Protein AF-A0A959EL96-F1 (afdb_monomer)

Solvent-accessible surface area (backbone atoms only — not comparable to full-atom values): 10413 Å² total; per-residue (Å²): 136,82,86,84,86,88,84,85,80,79,86,78,82,78,78,80,70,70,65,63,60,50,50,52,52,50,50,52,52,53,50,50,51,53,49,48,52,69,75,39,60,84,76,51,81,74,67,84,49,42,66,51,98,84,68,46,84,34,69,36,70,69,58,46,54,50,48,53,56,55,54,55,42,43,54,47,19,30,14,30,36,33,22,26,67,50,70,45,79,39,68,20,66,49,49,93,90,44,61,57,42,81,41,47,57,72,37,71,32,25,69,42,69,38,65,56,59,80,69,72,50,61,74,64,56,34,64,77,68,39,36,40,83,40,82,75,47,77,37,32,41,68,57,20,51,52,52,35,50,53,53,38,72,48,35,41,76,34,74,82,29,63,73,39,97,75,63,40,72,42,35,30,58,39,69,74,89,127

Radius of gyration: 34.54 Å; Cα contacts (8 Å, |Δi|>4): 224; chains: 1; bounding box: 50×116×60 Å

Structure (mmCIF, N/CA/C/O backbone):
data_AF-A0A959EL96-F1
#
_entry.id   AF-A0A959EL96-F1
#
loop_
_atom_site.group_PDB
_atom_site.id
_atom_site.type_symbol
_atom_site.label_atom_id
_atom_site.label_alt_id
_atom_site.label_comp_id
_atom_site.label_asym_id
_atom_site.label_entity_id
_atom_site.label_seq_id
_atom_site.pdbx_PDB_ins_code
_atom_site.Cartn_x
_atom_site.Cartn_y
_atom_site.Cartn_z
_atom_site.occupancy
_atom_site.B_iso_or_equiv
_atom_site.auth_seq_id
_atom_site.auth_comp_id
_atom_site.auth_asym_id
_atom_site.auth_atom_id
_atom_site.pdbx_PDB_model_num
ATOM 1 N N . MET A 1 1 ? -0.218 102.779 16.542 1.00 40.50 1 MET A N 1
ATOM 2 C CA . MET A 1 1 ? -0.980 102.782 17.808 1.00 40.50 1 MET A CA 1
ATOM 3 C C . MET A 1 1 ? -2.111 101.768 17.707 1.00 40.50 1 MET A C 1
ATOM 5 O O . MET A 1 1 ? -2.711 101.663 16.649 1.00 40.50 1 MET A O 1
ATOM 9 N N . THR A 1 2 ? -2.333 101.046 18.811 1.00 42.06 2 THR A N 1
ATOM 10 C CA . THR A 1 2 ? -3.554 100.310 19.207 1.00 42.06 2 THR A CA 1
ATOM 11 C C . THR A 1 2 ? -4.001 99.073 18.406 1.00 42.06 2 THR A C 1
ATOM 13 O O . THR A 1 2 ? -4.683 99.163 17.392 1.00 42.06 2 THR A O 1
ATOM 16 N N . HIS A 1 3 ? -3.692 97.907 18.993 1.00 44.47 3 HIS A N 1
ATOM 17 C CA . HIS A 1 3 ? -4.490 96.664 19.041 1.00 44.47 3 HIS A CA 1
ATOM 18 C C . HIS A 1 3 ? -6.018 96.908 19.109 1.00 44.47 3 HIS A C 1
ATOM 20 O O . HIS A 1 3 ? -6.410 97.926 19.688 1.00 44.47 3 HIS A O 1
ATOM 26 N N . PRO A 1 4 ? -6.898 95.969 18.659 1.00 51.75 4 PRO A N 1
ATOM 27 C CA . PRO A 1 4 ? -7.293 94.870 19.569 1.00 51.75 4 PRO A CA 1
ATOM 28 C C . PRO A 1 4 ? -7.870 93.548 18.984 1.00 51.75 4 PRO A C 1
ATOM 30 O O . PRO A 1 4 ? -8.382 93.500 17.875 1.00 51.75 4 PRO A O 1
ATOM 33 N N . LYS A 1 5 ? -7.891 92.536 19.880 1.00 42.41 5 LYS A N 1
ATOM 34 C CA . LYS A 1 5 ? -8.836 91.392 20.040 1.00 42.41 5 LYS A CA 1
ATOM 35 C C . LYS A 1 5 ? -8.849 90.327 18.922 1.00 42.41 5 LYS A C 1
ATOM 37 O O . LYS A 1 5 ? -9.051 90.628 17.765 1.00 42.41 5 LYS A O 1
ATOM 42 N N . GLY A 1 6 ? -8.671 89.028 19.171 1.00 42.91 6 GLY A N 1
ATOM 43 C CA . GLY A 1 6 ? -9.054 88.217 20.328 1.00 42.91 6 GLY A CA 1
ATOM 44 C C . GLY A 1 6 ? -10.203 87.282 19.925 1.00 42.91 6 GLY A C 1
ATOM 45 O O . GLY A 1 6 ? -11.358 87.673 20.038 1.00 42.91 6 GLY A O 1
ATOM 46 N N . SER A 1 7 ? -9.893 86.058 19.476 1.00 43.28 7 SER A N 1
ATOM 47 C CA . SER A 1 7 ? -10.877 84.981 19.271 1.00 43.28 7 SER A CA 1
ATOM 48 C C . SER A 1 7 ? -10.557 83.816 20.208 1.00 43.28 7 SER A C 1
ATOM 50 O O . SER A 1 7 ? -9.468 83.242 20.162 1.00 43.28 7 SER A O 1
ATOM 52 N N . ARG A 1 8 ? -11.501 83.515 21.105 1.00 45.28 8 ARG A N 1
ATOM 53 C CA . ARG A 1 8 ? -11.458 82.394 22.051 1.00 45.28 8 ARG A CA 1
ATOM 54 C C . ARG A 1 8 ? -11.890 81.123 21.316 1.00 45.28 8 ARG A C 1
ATOM 56 O O . ARG A 1 8 ? -12.999 81.084 20.792 1.00 45.28 8 ARG A O 1
ATOM 63 N N . LYS A 1 9 ? -11.069 80.069 21.323 1.00 48.12 9 LYS A N 1
ATOM 64 C CA . LYS A 1 9 ? -11.543 78.708 21.019 1.00 48.12 9 LYS A CA 1
ATOM 65 C C . LYS A 1 9 ? -12.188 78.112 22.275 1.00 48.12 9 LYS A C 1
ATOM 67 O O . LYS A 1 9 ? -11.619 78.208 23.360 1.00 48.12 9 LYS A O 1
ATOM 72 N N . ALA A 1 10 ? -13.379 77.537 22.118 1.00 53.47 10 ALA A N 1
ATOM 73 C CA . ALA A 1 10 ? -14.088 76.791 23.157 1.00 53.47 10 ALA A CA 1
ATOM 74 C C . ALA A 1 10 ? -13.315 75.514 23.557 1.00 53.47 10 ALA A C 1
ATOM 76 O O . ALA A 1 10 ? -12.633 74.939 22.702 1.00 53.47 10 ALA A O 1
ATOM 77 N N . PRO A 1 11 ? -13.413 75.039 24.812 1.00 47.66 11 PRO A N 1
ATOM 78 C CA . PRO A 1 11 ? -12.835 73.760 25.195 1.00 47.66 11 PRO A CA 1
ATOM 79 C C . PRO A 1 11 ? -13.676 72.618 24.612 1.00 47.66 11 PRO A C 1
ATOM 81 O O . PRO A 1 11 ? -14.878 72.516 24.849 1.00 47.66 11 PRO A O 1
ATOM 84 N N . MET A 1 12 ? -13.023 71.759 23.836 1.00 43.50 12 MET A N 1
ATOM 85 C CA . MET A 1 12 ? -13.577 70.493 23.369 1.00 43.50 12 MET A CA 1
ATOM 86 C C . MET A 1 12 ? -13.642 69.543 24.571 1.00 43.50 12 MET A C 1
ATOM 88 O O . MET A 1 12 ? -12.626 69.316 25.228 1.00 43.50 12 MET A O 1
ATOM 92 N N . ALA A 1 13 ? -14.832 69.032 24.890 1.00 55.31 13 ALA A N 1
ATOM 93 C CA . ALA A 1 13 ? -15.017 68.043 25.946 1.00 55.31 13 ALA A CA 1
ATOM 94 C C . ALA A 1 13 ? -14.168 66.795 25.650 1.00 55.31 13 ALA A C 1
ATOM 96 O O . ALA A 1 13 ? -14.221 66.240 24.551 1.00 55.31 13 ALA A O 1
ATOM 97 N N . SER A 1 14 ? -13.364 66.369 26.622 1.00 53.75 14 SER A N 1
ATOM 98 C CA . SER A 1 14 ? -12.589 65.134 26.549 1.00 53.75 14 SER A CA 1
ATOM 99 C C . SER A 1 14 ? -13.522 63.913 26.589 1.00 53.75 14 SER A C 1
ATOM 101 O O . SER A 1 14 ? -14.473 63.898 27.376 1.00 53.75 14 SER A O 1
ATOM 103 N N . PRO A 1 15 ? -13.282 62.872 25.768 1.00 55.59 15 PRO A N 1
ATOM 104 C CA . PRO A 1 15 ? -14.080 61.655 25.824 1.00 55.59 15 PRO A CA 1
ATOM 105 C C . PRO A 1 15 ? -13.834 60.915 27.152 1.00 55.59 15 PRO A C 1
ATOM 107 O O . PRO A 1 15 ? -12.704 60.914 27.654 1.00 55.59 15 PRO A O 1
ATOM 110 N N . PRO A 1 16 ? -14.864 60.275 27.738 1.00 50.88 16 PRO A N 1
ATOM 111 C CA . PRO A 1 16 ? -14.722 59.542 28.991 1.00 50.88 16 PRO A CA 1
ATOM 112 C C . PRO A 1 16 ? -13.723 58.383 28.838 1.00 50.88 16 PRO A C 1
ATOM 114 O O . PRO A 1 16 ? -13.726 57.650 27.850 1.00 50.88 16 PRO A O 1
ATOM 117 N N . GLY A 1 17 ? -12.832 58.249 29.825 1.00 55.31 17 GLY A N 1
ATOM 118 C CA . GLY A 1 17 ? -11.665 57.367 29.796 1.00 55.31 17 GLY A CA 1
ATOM 119 C C . GLY A 1 17 ? -11.989 55.897 29.501 1.00 55.31 17 GLY A C 1
ATOM 120 O O . GLY A 1 17 ? -12.689 55.225 30.258 1.00 55.31 17 GLY A O 1
ATOM 121 N N . GLY A 1 18 ? -11.386 55.376 28.429 1.00 55.78 18 GLY A N 1
ATOM 122 C CA . GLY A 1 18 ? -11.649 54.056 27.844 1.00 55.78 18 GLY A CA 1
ATOM 123 C C . GLY A 1 18 ? -11.311 52.826 28.694 1.00 55.78 18 GLY A C 1
ATOM 124 O O . GLY A 1 18 ? -11.521 51.715 28.229 1.00 55.78 18 GLY A O 1
ATOM 125 N N . LYS A 1 19 ? -10.824 52.974 29.933 1.00 58.28 19 LYS A N 1
ATOM 126 C CA . LYS A 1 19 ? -10.544 51.819 30.806 1.00 58.28 19 LYS A CA 1
ATOM 127 C C . LYS A 1 19 ? -11.824 51.260 31.437 1.00 58.28 19 LYS A C 1
ATOM 129 O O . LYS A 1 19 ? -12.008 50.051 31.438 1.00 58.28 19 LYS A O 1
ATOM 134 N N . SER A 1 20 ? -12.741 52.120 31.892 1.00 58.69 20 SER A N 1
ATOM 135 C CA . SER A 1 20 ? -13.977 51.693 32.577 1.00 58.69 20 SER A CA 1
ATOM 136 C C . SER A 1 20 ? -14.972 51.000 31.633 1.00 58.69 20 SER A C 1
ATOM 138 O O . SER A 1 20 ? -15.567 49.981 31.974 1.00 58.69 20 SER A O 1
ATOM 140 N N . PHE A 1 21 ? -15.079 51.493 30.395 1.00 61.00 21 PHE A N 1
ATOM 141 C CA . PHE A 1 21 ? -15.931 50.894 29.365 1.00 61.00 21 PHE A CA 1
ATOM 142 C C . PHE A 1 21 ? -15.418 49.518 28.911 1.00 61.00 21 PHE A C 1
ATOM 144 O O . PHE A 1 21 ? -16.206 48.595 28.717 1.00 61.00 21 PHE A O 1
ATOM 151 N N . LEU A 1 22 ? -14.093 49.349 28.824 1.00 65.25 22 LEU A N 1
ATOM 152 C CA . LEU A 1 22 ? -13.478 48.063 28.497 1.00 65.25 22 LEU A CA 1
ATOM 153 C C . LEU A 1 22 ? -13.736 47.019 29.595 1.00 65.25 22 LEU A C 1
ATOM 155 O O . LEU A 1 22 ? -14.081 45.883 29.282 1.00 65.25 22 LEU A O 1
ATOM 159 N N . PHE A 1 23 ? -13.634 47.406 30.874 1.00 69.38 23 PHE A N 1
ATOM 160 C CA . PHE A 1 23 ? -13.965 46.522 31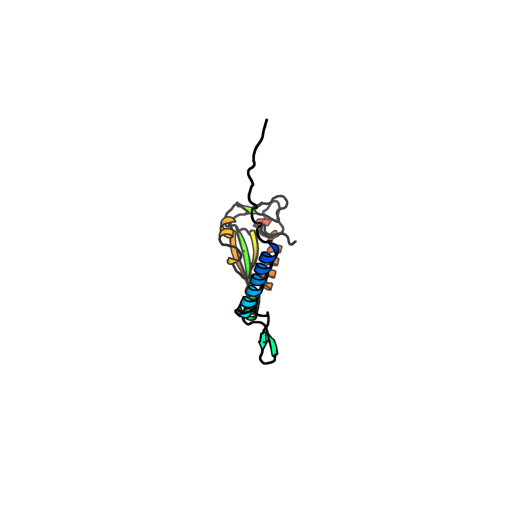.998 1.00 69.38 23 PHE A CA 1
ATOM 161 C C . PHE A 1 23 ? -15.437 46.096 31.984 1.00 69.38 23 PHE A C 1
ATOM 163 O O . PHE A 1 23 ? -15.725 44.922 32.196 1.00 69.38 23 PHE A O 1
ATOM 170 N N . PHE A 1 24 ? -16.362 47.005 31.667 1.00 72.19 24 PHE A N 1
ATOM 171 C CA . PHE A 1 24 ? -17.784 46.671 31.540 1.00 72.19 24 PHE A CA 1
ATOM 172 C C . PHE A 1 24 ? -18.066 45.683 30.400 1.00 72.19 24 PHE A C 1
ATOM 174 O O . PHE A 1 24 ? -18.825 44.735 30.592 1.00 72.19 24 PHE A O 1
ATOM 181 N N . ILE A 1 25 ? -17.425 45.853 29.239 1.00 77.50 25 ILE A N 1
ATOM 182 C CA . ILE A 1 25 ? -17.545 44.906 28.119 1.00 77.50 25 ILE A CA 1
ATOM 183 C C . ILE A 1 25 ? -16.974 43.536 28.498 1.00 77.50 25 ILE A C 1
ATOM 185 O O . ILE A 1 25 ? -17.588 42.515 28.194 1.00 77.50 25 ILE A O 1
ATOM 189 N N . ILE A 1 26 ? -15.836 43.498 29.197 1.00 75.19 26 ILE A N 1
ATOM 190 C CA . ILE A 1 26 ? -15.229 42.245 29.664 1.00 75.19 26 ILE A CA 1
ATOM 191 C C . ILE A 1 26 ? -16.154 41.533 30.661 1.00 75.19 26 ILE A C 1
ATOM 193 O O . ILE A 1 26 ? -16.371 40.331 30.530 1.00 75.19 26 ILE A O 1
ATOM 197 N N . ILE A 1 27 ? -16.756 42.257 31.609 1.00 77.44 27 ILE A N 1
ATOM 198 C CA . ILE A 1 27 ? -17.702 41.680 32.578 1.00 77.44 27 ILE A CA 1
ATOM 199 C C . ILE A 1 27 ? -18.955 41.142 31.874 1.00 77.44 27 ILE A C 1
ATOM 201 O O . ILE A 1 27 ? -19.394 40.039 32.189 1.00 77.44 27 ILE A O 1
ATOM 205 N N . LEU A 1 28 ? -19.506 41.866 30.895 1.00 77.44 28 LEU A N 1
ATOM 206 C CA . LEU A 1 28 ? -20.658 41.399 30.115 1.00 77.44 28 LEU A CA 1
ATOM 207 C C . LEU A 1 28 ? -20.325 40.172 29.257 1.00 77.44 28 LEU A C 1
ATOM 209 O O . LEU A 1 28 ? -21.142 39.260 29.164 1.00 77.44 28 LEU A O 1
ATOM 213 N N . ALA A 1 29 ? -19.127 40.109 28.673 1.00 71.88 29 ALA A N 1
ATOM 214 C CA . ALA A 1 29 ? -18.677 38.949 27.910 1.00 71.88 29 ALA A CA 1
ATOM 215 C C . ALA A 1 29 ? -18.486 37.713 28.806 1.00 71.88 29 ALA A C 1
ATOM 217 O O . ALA A 1 29 ? -18.940 36.626 28.455 1.00 71.88 29 ALA A O 1
ATOM 218 N N . ILE A 1 30 ? -17.875 37.879 29.985 1.00 72.75 30 ILE A N 1
ATOM 219 C CA . ILE A 1 30 ? -17.689 36.794 30.962 1.00 72.75 30 ILE A CA 1
ATOM 220 C C . ILE A 1 30 ? -19.041 36.336 31.525 1.00 72.75 30 ILE A C 1
ATOM 222 O O . ILE A 1 30 ? -19.301 35.137 31.603 1.00 72.75 30 ILE A O 1
ATOM 226 N N . GLY A 1 31 ? -19.925 37.277 31.869 1.00 77.81 31 GLY A N 1
ATOM 227 C CA . GLY A 1 31 ? -21.274 36.982 32.350 1.00 77.81 31 GLY A CA 1
ATOM 228 C C . GLY A 1 31 ? -22.125 36.271 31.297 1.00 77.81 31 GLY A C 1
ATOM 229 O O . GLY A 1 31 ? -22.764 35.270 31.605 1.00 77.81 31 GLY A O 1
ATOM 230 N N . GLY A 1 32 ? -22.078 36.721 30.041 1.00 76.06 32 GLY A N 1
ATOM 231 C CA . GLY A 1 32 ? -22.763 36.070 28.922 1.00 76.06 32 GLY A CA 1
ATOM 232 C C . GLY A 1 32 ? -22.257 34.648 28.664 1.00 76.06 32 GLY A C 1
ATOM 233 O O . GLY A 1 32 ? -23.062 33.745 28.447 1.00 76.06 32 GLY A O 1
ATOM 234 N N . LEU A 1 33 ? -20.942 34.424 28.763 1.00 71.62 33 LEU A N 1
ATOM 235 C CA . LEU A 1 33 ? -20.342 33.093 28.650 1.00 71.62 33 LEU A CA 1
ATOM 236 C C . LEU A 1 33 ? -20.798 32.169 29.792 1.00 71.62 33 LEU A C 1
ATOM 238 O O . LEU A 1 33 ? -21.178 31.027 29.548 1.00 71.62 33 LEU A O 1
ATOM 242 N N . ALA A 1 34 ? -20.814 32.670 31.031 1.00 74.56 34 ALA A N 1
ATOM 243 C CA . ALA A 1 34 ? -21.261 31.910 32.197 1.00 74.56 34 ALA A CA 1
ATOM 244 C C . ALA A 1 34 ? -22.752 31.541 32.112 1.00 74.56 34 ALA A C 1
ATOM 246 O O . ALA A 1 34 ? -23.121 30.404 32.399 1.00 74.56 34 ALA A O 1
ATOM 247 N N . VAL A 1 35 ? -23.598 32.473 31.659 1.00 77.00 35 VAL A N 1
ATOM 248 C CA . VAL A 1 35 ? -25.032 32.235 31.430 1.00 77.00 35 VAL A CA 1
ATOM 249 C C . VAL A 1 35 ? -25.250 31.220 30.307 1.00 77.00 35 VAL A C 1
ATOM 251 O O . VAL A 1 35 ? -26.083 30.334 30.457 1.00 77.00 35 VAL A O 1
ATOM 254 N N . ALA A 1 36 ? -24.482 31.282 29.216 1.00 71.00 36 ALA A N 1
ATOM 255 C CA . ALA A 1 36 ? -24.574 30.301 28.136 1.00 71.00 36 ALA A CA 1
ATOM 256 C C . ALA A 1 36 ? -24.190 28.882 28.598 1.00 71.00 36 ALA A C 1
ATOM 258 O O . ALA A 1 36 ? -24.868 27.925 28.239 1.00 71.00 36 ALA A O 1
ATOM 259 N N . VAL A 1 37 ? -23.160 28.737 29.439 1.00 70.25 37 VAL A N 1
ATOM 260 C CA . VAL A 1 37 ? -22.784 27.438 30.033 1.00 70.25 37 VAL A CA 1
ATOM 261 C C . VAL A 1 37 ? -23.878 26.904 30.965 1.00 70.25 37 VAL A C 1
ATOM 263 O O . VAL A 1 37 ? -24.133 25.703 30.980 1.00 70.25 37 VAL A O 1
ATOM 266 N N . TRP A 1 38 ? -24.554 27.781 31.713 1.00 74.31 38 TRP A N 1
ATOM 267 C CA . TRP A 1 38 ? -25.646 27.401 32.617 1.00 74.31 38 TRP A CA 1
ATOM 268 C C . TRP A 1 38 ? -26.944 27.034 31.885 1.00 74.31 38 TRP A C 1
ATOM 270 O O . TRP A 1 38 ? -27.625 26.090 32.275 1.00 74.31 38 TRP A O 1
ATOM 280 N N . LEU A 1 39 ? -27.295 27.779 30.832 1.00 76.00 39 LEU A N 1
ATOM 281 C CA . LEU A 1 39 ? -28.519 27.564 30.054 1.00 76.00 39 LEU A CA 1
ATOM 282 C C . LEU A 1 39 ? -28.394 26.414 29.049 1.00 76.00 39 LEU A C 1
ATOM 284 O O . LEU A 1 39 ? -29.407 25.821 28.688 1.00 76.00 39 LEU A O 1
ATOM 288 N N . PHE A 1 40 ? -27.176 26.089 28.607 1.00 67.31 40 PHE A N 1
ATOM 289 C CA . PHE A 1 40 ? -26.922 25.061 27.596 1.00 67.31 40 PHE A CA 1
ATOM 290 C C . PHE A 1 40 ? -25.887 24.030 28.078 1.00 67.31 40 PHE A C 1
ATOM 292 O O . PHE A 1 40 ? -24.794 23.937 27.509 1.00 67.31 40 PHE A O 1
ATOM 299 N N . PRO A 1 41 ? -26.210 23.214 29.101 1.00 57.62 41 PRO A N 1
ATOM 300 C CA . PRO A 1 41 ? -25.306 22.177 29.603 1.00 57.62 41 PRO A CA 1
ATOM 301 C C . PRO A 1 41 ? -24.975 21.102 28.550 1.00 57.62 41 PRO A C 1
ATOM 303 O O . PRO A 1 41 ? -23.923 20.474 28.641 1.00 57.62 41 PRO A O 1
ATOM 306 N N . GLU A 1 42 ? -25.802 20.936 27.508 1.00 58.31 42 GLU A N 1
ATOM 307 C CA . GLU A 1 42 ? -25.532 20.056 26.353 1.00 58.31 42 GLU A CA 1
ATOM 308 C C . GLU A 1 42 ? -24.280 20.444 25.544 1.00 58.31 42 GLU A C 1
ATOM 310 O O . GLU A 1 42 ? -23.745 19.610 24.820 1.00 58.31 42 GLU A O 1
ATOM 315 N N . ASN A 1 43 ? -23.774 21.678 25.678 1.00 59.69 43 ASN A N 1
ATOM 316 C CA . ASN A 1 43 ? -22.514 22.098 25.049 1.00 59.69 43 ASN A CA 1
ATOM 317 C C . ASN A 1 43 ? -21.267 21.701 25.856 1.00 59.69 43 ASN A C 1
ATOM 319 O O . ASN A 1 43 ? -20.143 21.998 25.440 1.00 59.69 43 ASN A O 1
ATOM 323 N N . THR A 1 44 ? -21.433 21.041 27.006 1.00 59.31 44 THR A N 1
ATOM 324 C CA . THR A 1 44 ? -20.300 20.449 27.717 1.00 59.31 44 THR A CA 1
ATOM 325 C C . THR A 1 44 ? -19.931 19.116 27.059 1.00 59.31 44 THR A C 1
ATOM 327 O O . THR A 1 44 ? -20.806 18.282 26.825 1.00 59.31 44 THR A O 1
ATOM 330 N N . PRO A 1 45 ? -18.651 18.885 26.712 1.00 67.75 45 PRO A N 1
ATOM 331 C CA . PRO A 1 45 ? -18.225 17.591 26.204 1.00 67.75 45 PRO A CA 1
ATOM 332 C C . PRO A 1 45 ? -18.585 16.511 27.221 1.00 67.75 45 PRO A C 1
ATOM 334 O O . PRO A 1 45 ? -18.163 16.589 28.377 1.00 67.75 45 PRO A O 1
ATOM 337 N N . ASN A 1 46 ? -19.347 15.504 26.792 1.00 70.50 46 ASN A N 1
ATOM 338 C CA . ASN A 1 46 ? -19.631 14.353 27.638 1.00 70.50 46 ASN A CA 1
ATOM 339 C C . ASN A 1 46 ? -18.312 13.764 28.169 1.00 70.50 46 ASN A C 1
ATOM 341 O O . ASN A 1 46 ? -17.333 13.672 27.414 1.00 70.50 46 ASN A O 1
ATOM 345 N N . PRO A 1 47 ? -18.266 13.335 29.442 1.00 81.62 47 PRO A N 1
ATOM 346 C CA . PRO A 1 47 ? -17.102 12.640 29.963 1.00 81.62 47 PRO A CA 1
ATOM 347 C C . PRO A 1 47 ? -16.815 11.384 29.120 1.00 81.62 47 PRO A C 1
ATOM 349 O O . PRO A 1 47 ? -17.740 10.780 28.560 1.00 81.62 47 PRO A O 1
ATOM 352 N N . PRO A 1 48 ? -15.541 10.953 29.028 1.00 82.00 48 PRO A N 1
ATOM 353 C CA . PRO A 1 48 ? -15.144 9.827 28.179 1.00 82.00 48 PRO A CA 1
ATOM 354 C C . PRO A 1 48 ? -15.689 8.469 28.661 1.00 82.00 48 PRO A C 1
ATOM 356 O O . PRO A 1 48 ? -15.513 7.461 27.974 1.00 82.00 48 PRO A O 1
ATOM 359 N N . PHE A 1 49 ? -16.342 8.445 29.823 1.00 89.81 49 PHE A N 1
ATOM 360 C CA . PHE A 1 49 ? -16.950 7.286 30.460 1.00 89.81 49 PHE A CA 1
ATOM 361 C C . PHE A 1 49 ? -18.307 7.662 31.075 1.00 89.81 49 PHE A C 1
ATOM 363 O O . PHE A 1 49 ? -18.584 8.830 31.347 1.00 89.81 49 PHE A O 1
ATOM 370 N N . ARG A 1 50 ? -19.137 6.648 31.310 1.00 89.69 50 ARG A N 1
ATOM 371 C CA . ARG A 1 50 ? -20.395 6.693 32.069 1.00 89.69 50 ARG A CA 1
ATOM 372 C C . ARG A 1 50 ? -20.307 5.710 33.232 1.00 89.69 50 ARG A C 1
ATOM 374 O O . ARG A 1 50 ? -19.461 4.830 33.190 1.00 89.69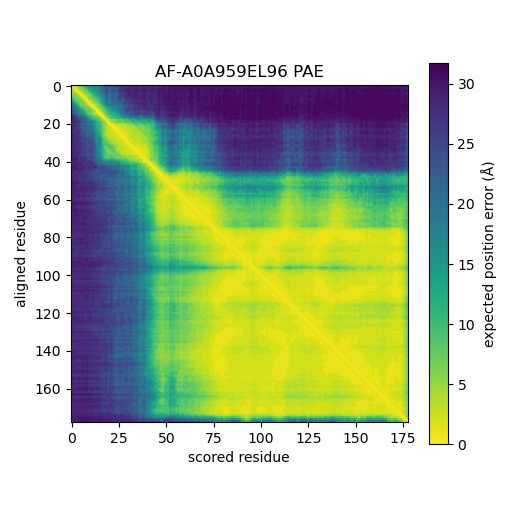 50 ARG A O 1
ATOM 381 N N . TYR A 1 51 ? -21.163 5.824 34.234 1.00 91.06 51 TYR A N 1
ATOM 382 C CA . TYR A 1 51 ? -21.287 4.787 35.261 1.00 91.06 51 TYR A CA 1
ATOM 383 C C . TYR A 1 51 ? -22.481 3.886 34.936 1.00 91.06 51 TYR A C 1
ATOM 385 O O . TYR A 1 51 ? -23.483 4.378 34.414 1.00 91.06 51 TYR A O 1
ATOM 393 N N . ASP A 1 52 ? -22.358 2.584 35.176 1.00 91.44 52 ASP A N 1
ATOM 394 C CA . ASP A 1 52 ? -23.489 1.650 35.123 1.00 91.44 52 ASP A CA 1
ATOM 395 C C . ASP A 1 52 ? -24.281 1.629 36.444 1.00 91.44 52 ASP A C 1
ATOM 397 O O . ASP A 1 52 ? -23.952 2.343 37.396 1.00 91.44 52 ASP A O 1
ATOM 401 N N . ASP A 1 53 ? -25.328 0.803 36.508 1.00 92.12 53 ASP A N 1
ATOM 402 C CA . ASP A 1 53 ? -26.196 0.670 37.688 1.00 92.12 53 ASP A CA 1
ATOM 403 C C . ASP A 1 53 ? -25.444 0.160 38.936 1.00 92.12 53 ASP A C 1
ATOM 405 O O . ASP A 1 53 ? -25.903 0.352 40.061 1.00 92.12 53 ASP A O 1
ATOM 409 N N . ALA A 1 54 ? -24.271 -0.462 38.756 1.00 93.75 54 ALA A N 1
ATOM 410 C CA . ALA A 1 54 ? -23.386 -0.910 39.831 1.00 93.75 54 ALA A CA 1
ATOM 411 C C . ALA A 1 54 ? -22.333 0.149 40.220 1.00 93.75 54 ALA A C 1
ATOM 413 O O . ALA A 1 54 ? -21.450 -0.122 41.040 1.00 93.75 54 ALA A O 1
ATOM 414 N N . GLY A 1 55 ? -22.401 1.349 39.632 1.00 92.06 55 GLY A N 1
ATOM 415 C CA . GLY A 1 55 ? -21.451 2.433 39.859 1.00 92.06 55 GLY A CA 1
ATOM 416 C C . GLY A 1 55 ? -20.070 2.181 39.250 1.00 92.06 55 GLY A C 1
ATOM 417 O O . GLY A 1 55 ? -19.112 2.845 39.645 1.00 92.06 55 GLY A O 1
ATOM 418 N N . GLN A 1 56 ? -19.933 1.237 38.311 1.00 93.69 56 GLN A N 1
ATOM 419 C CA . GLN A 1 56 ? -18.664 0.959 37.638 1.00 93.69 56 GLN A CA 1
ATOM 420 C C . GLN A 1 56 ? -18.498 1.840 36.396 1.00 93.69 56 GLN A C 1
ATOM 422 O O . GLN A 1 56 ? -19.464 2.060 35.660 1.00 93.69 56 GLN A O 1
ATOM 427 N N . PRO A 1 57 ? -17.286 2.358 36.130 1.00 93.69 57 PRO A N 1
ATOM 428 C CA . PRO A 1 57 ? -17.028 3.153 34.94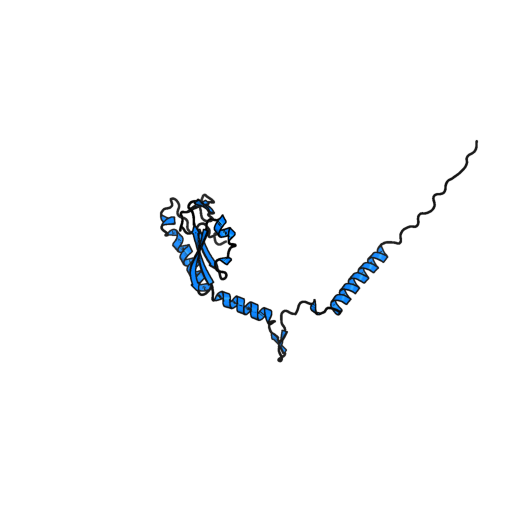1 1.00 93.69 57 PRO A CA 1
ATOM 429 C C . PRO A 1 57 ? -17.066 2.278 33.679 1.00 93.69 57 PRO A C 1
ATOM 431 O O . PRO A 1 57 ? -16.387 1.260 33.581 1.00 93.69 57 PRO A O 1
ATOM 434 N N . GLN A 1 58 ? -17.819 2.727 32.682 1.00 92.50 58 GLN A N 1
ATOM 435 C CA . GLN A 1 58 ? -18.019 2.097 31.382 1.00 92.50 58 GLN A CA 1
ATOM 436 C C . GLN A 1 58 ? -17.708 3.078 30.255 1.00 92.50 58 GLN A C 1
ATOM 438 O O . GLN A 1 58 ? -17.905 4.288 30.383 1.00 92.50 58 GLN A O 1
ATOM 443 N N . LEU A 1 59 ? -17.283 2.558 29.104 1.00 90.44 59 LEU A N 1
ATOM 444 C CA . LEU A 1 59 ? -17.178 3.371 27.895 1.00 90.44 59 LEU A CA 1
ATOM 445 C C . LEU A 1 59 ? -18.551 3.915 27.486 1.00 90.44 59 LEU A C 1
ATOM 447 O O . LEU A 1 59 ? -19.593 3.272 27.664 1.00 90.44 59 LEU A O 1
ATOM 451 N N . GLN A 1 60 ? -18.534 5.100 26.881 1.00 90.75 60 GLN A N 1
ATOM 452 C CA . GLN A 1 60 ? -19.706 5.607 26.180 1.00 90.75 60 GLN A CA 1
ATOM 453 C C . GLN A 1 60 ? -20.069 4.670 25.006 1.00 90.75 60 GLN A C 1
ATOM 455 O O . GLN A 1 60 ? -19.164 4.099 24.385 1.00 90.75 60 GLN A O 1
ATOM 460 N N . PRO A 1 61 ? -21.362 4.490 24.673 1.00 90.25 61 PRO A N 1
ATOM 461 C CA . PRO A 1 61 ? -21.787 3.552 23.627 1.00 90.25 61 PRO A CA 1
ATOM 462 C C . PRO A 1 61 ? -21.149 3.799 22.252 1.00 90.25 61 PRO A C 1
ATOM 464 O O . PRO A 1 61 ? -20.820 2.859 21.532 1.00 90.25 61 PRO A O 1
ATOM 467 N N . ASP A 1 62 ? -20.944 5.062 21.882 1.00 89.19 62 ASP A N 1
ATOM 468 C CA . ASP A 1 62 ? -20.283 5.467 20.638 1.00 89.19 62 ASP A CA 1
ATOM 469 C C . ASP A 1 62 ? -18.795 5.081 20.623 1.00 89.19 62 ASP A C 1
ATOM 471 O O . ASP A 1 62 ? -18.280 4.616 19.602 1.00 89.19 62 ASP A O 1
ATOM 475 N N . ARG A 1 63 ? -18.111 5.214 21.766 1.00 91.19 63 ARG A N 1
ATOM 476 C CA . ARG A 1 63 ? -16.719 4.790 21.961 1.00 91.19 63 ARG A CA 1
ATOM 477 C C . ARG A 1 63 ? -16.584 3.274 21.891 1.00 91.19 63 ARG A C 1
ATOM 479 O O . ARG A 1 63 ? -15.676 2.805 21.209 1.00 91.19 63 ARG A O 1
ATOM 486 N N . LEU A 1 64 ? -17.489 2.532 22.534 1.00 91.81 64 LEU A N 1
ATOM 487 C CA . LEU A 1 64 ? -17.525 1.069 22.470 1.00 91.81 64 LEU A CA 1
ATOM 488 C C . LEU A 1 64 ? -17.722 0.593 21.025 1.00 91.81 64 LEU A C 1
ATOM 490 O O . LEU A 1 64 ? -16.893 -0.144 20.503 1.00 91.81 64 LEU A O 1
ATOM 494 N N . LYS A 1 65 ? -18.732 1.127 20.330 1.00 93.56 65 LYS A N 1
ATOM 495 C CA . LYS A 1 65 ? -19.000 0.806 18.921 1.00 93.56 65 LYS A CA 1
ATOM 496 C C . LYS A 1 65 ? -17.822 1.141 18.004 1.00 93.56 65 LYS A C 1
ATOM 498 O O . LYS A 1 65 ? -17.544 0.421 17.047 1.00 93.56 65 LYS A O 1
ATOM 503 N N . LYS A 1 66 ? -17.139 2.265 18.251 1.00 92.75 66 LYS A N 1
ATOM 504 C CA . LYS A 1 66 ? -15.941 2.638 17.491 1.00 92.75 66 LYS A CA 1
ATOM 505 C C . LYS A 1 66 ? -14.802 1.645 17.732 1.00 92.75 66 LYS A C 1
ATOM 507 O O . LYS A 1 66 ? -14.157 1.264 16.763 1.00 92.75 66 LYS A O 1
ATOM 512 N N . MET A 1 67 ? -14.580 1.241 18.982 1.00 94.44 67 MET A N 1
ATOM 513 C CA . MET A 1 67 ? -13.573 0.244 19.347 1.00 94.44 67 MET A CA 1
ATOM 514 C C . MET A 1 67 ? -13.862 -1.100 18.677 1.00 94.44 67 MET A C 1
ATOM 516 O O . MET A 1 67 ? -12.985 -1.613 17.996 1.00 94.44 67 MET A O 1
ATOM 520 N N . GLU A 1 68 ? -15.081 -1.628 18.803 1.00 94.62 68 GLU A N 1
ATOM 521 C CA . GLU A 1 68 ? -15.497 -2.886 18.161 1.00 94.62 68 GLU A CA 1
ATOM 522 C C . GLU A 1 68 ? -15.258 -2.835 16.652 1.00 94.62 68 GLU A C 1
ATOM 524 O O . GLU A 1 68 ? -14.543 -3.666 16.107 1.00 94.62 68 GLU A O 1
ATOM 529 N N . LYS A 1 69 ? -15.712 -1.767 15.986 1.00 90.62 69 LYS A N 1
ATOM 530 C CA . LYS A 1 69 ? -15.467 -1.570 14.553 1.00 90.62 69 LYS A CA 1
ATOM 531 C C . LYS A 1 69 ? -13.977 -1.501 14.194 1.00 90.62 69 LYS A C 1
ATOM 533 O O . LYS A 1 69 ? -13.597 -1.879 13.088 1.00 90.62 69 LYS A O 1
ATOM 538 N N . GLU A 1 70 ? -13.141 -0.914 15.046 1.00 89.69 70 GLU A N 1
ATOM 539 C CA . GLU A 1 70 ? -11.693 -0.860 14.822 1.00 89.69 70 GLU A CA 1
ATOM 540 C C . GLU A 1 70 ? -11.033 -2.226 15.029 1.00 89.69 70 GLU A C 1
ATOM 542 O O . GLU A 1 70 ? -10.115 -2.541 14.276 1.00 89.69 70 GLU A O 1
ATOM 547 N N . LEU A 1 71 ? -11.523 -3.033 15.975 1.00 92.00 71 LEU A N 1
ATOM 548 C CA . LEU A 1 71 ? -11.079 -4.408 16.206 1.00 92.00 71 LEU A CA 1
ATOM 549 C C . LEU A 1 71 ? -11.499 -5.334 15.059 1.00 92.00 71 LEU A C 1
ATOM 551 O O . LEU A 1 71 ? -10.636 -6.011 14.515 1.00 92.00 71 LEU A O 1
ATOM 555 N N . ASP A 1 72 ? -12.754 -5.276 14.608 1.00 90.12 72 ASP A N 1
ATOM 556 C CA . ASP A 1 72 ? -13.255 -6.079 13.480 1.00 90.12 72 ASP A CA 1
ATOM 557 C C . ASP A 1 72 ? -12.433 -5.835 12.204 1.00 90.12 72 ASP A C 1
ATOM 559 O O . ASP A 1 72 ? -12.109 -6.745 11.444 1.00 90.12 72 ASP A O 1
ATOM 563 N N . LYS A 1 73 ? -12.009 -4.584 11.980 1.00 85.62 73 LYS A N 1
ATOM 564 C CA . LYS A 1 73 ? -11.127 -4.229 10.857 1.00 85.62 73 LYS A CA 1
ATOM 565 C C . LYS A 1 73 ? -9.750 -4.887 10.924 1.00 85.62 73 LYS A C 1
ATOM 567 O O . LYS A 1 73 ? -9.066 -4.926 9.905 1.00 85.62 73 LYS A O 1
ATOM 572 N N . LEU A 1 74 ? -9.296 -5.335 12.092 1.00 90.56 74 LEU A N 1
ATOM 573 C CA . LEU A 1 74 ? -8.033 -6.065 12.206 1.00 90.56 74 LEU A CA 1
ATOM 574 C C . LEU A 1 74 ? -8.157 -7.488 11.659 1.00 90.56 74 LEU A C 1
ATOM 576 O O . LEU A 1 74 ? -7.150 -8.037 11.208 1.00 90.56 74 LEU A O 1
ATOM 580 N N . ASP A 1 75 ? -9.364 -8.048 11.647 1.00 92.88 75 ASP A N 1
ATOM 581 C CA . ASP A 1 75 ? -9.632 -9.391 11.134 1.00 92.88 75 ASP A CA 1
ATOM 582 C C . ASP A 1 75 ? -9.896 -9.392 9.620 1.00 92.88 75 ASP A C 1
ATOM 584 O O . ASP A 1 75 ? -9.685 -10.404 8.953 1.00 92.88 75 ASP A O 1
ATOM 588 N N . GLU A 1 76 ? -10.249 -8.233 9.055 1.00 94.31 76 GLU A N 1
ATOM 589 C CA . GLU A 1 76 ? -10.501 -8.045 7.625 1.00 94.31 76 GLU A CA 1
ATOM 590 C C . GLU A 1 76 ? -9.505 -7.069 6.978 1.00 94.31 76 GLU A C 1
ATOM 592 O O . GLU A 1 76 ? -9.703 -5.851 6.911 1.00 94.31 76 GLU A O 1
ATOM 597 N N . ALA A 1 77 ? -8.424 -7.620 6.433 1.00 96.56 77 ALA A N 1
ATOM 598 C CA . ALA A 1 77 ? -7.425 -6.888 5.673 1.00 96.56 77 ALA A CA 1
ATOM 599 C C . ALA A 1 77 ? -7.164 -7.520 4.298 1.00 96.56 77 ALA A C 1
ATOM 601 O O . ALA A 1 77 ? -7.472 -8.680 4.019 1.00 96.56 77 ALA A O 1
ATOM 602 N N . GLU A 1 78 ? -6.543 -6.728 3.428 1.00 97.88 78 GLU A N 1
ATOM 603 C CA . GLU A 1 78 ? -6.054 -7.157 2.127 1.00 97.88 78 GLU A CA 1
ATOM 604 C C . GLU A 1 78 ? -4.565 -6.840 1.989 1.00 97.88 78 GLU A C 1
ATOM 606 O O . GLU A 1 78 ? -4.129 -5.702 2.202 1.00 97.88 78 GLU A O 1
ATOM 611 N N . GLN A 1 79 ? -3.783 -7.826 1.553 1.00 98.38 79 GLN A N 1
ATOM 612 C CA . GLN A 1 79 ? -2.483 -7.586 0.942 1.00 98.38 79 GLN A CA 1
ATOM 613 C C . GLN A 1 79 ? -2.683 -7.399 -0.562 1.00 98.38 79 GLN A C 1
ATOM 615 O O . GLN A 1 79 ? -3.312 -8.214 -1.240 1.00 98.38 79 GLN A O 1
ATOM 620 N N . TYR A 1 80 ? -2.116 -6.321 -1.096 1.00 98.69 80 TYR A N 1
ATOM 621 C CA . TYR A 1 80 ? -2.285 -5.924 -2.488 1.00 98.69 80 TYR A CA 1
ATOM 622 C C . TYR A 1 80 ? -0.962 -5.595 -3.174 1.00 98.69 80 TYR A C 1
ATOM 624 O O . TYR A 1 80 ? 0.065 -5.331 -2.535 1.00 98.69 80 TYR A O 1
ATOM 632 N N . ALA A 1 81 ? -1.016 -5.573 -4.502 1.00 98.69 81 ALA A N 1
ATOM 633 C CA . ALA A 1 81 ? 0.004 -5.008 -5.365 1.00 98.69 81 ALA A CA 1
ATOM 634 C C . ALA A 1 81 ? -0.541 -3.784 -6.110 1.00 98.69 81 ALA A C 1
ATOM 636 O O . ALA A 1 81 ? -1.699 -3.756 -6.524 1.00 98.69 81 ALA A O 1
ATOM 637 N N . LEU A 1 82 ? 0.313 -2.782 -6.305 1.00 98.75 82 LEU A N 1
ATOM 638 C CA . LEU A 1 82 ? 0.133 -1.766 -7.332 1.00 98.75 82 LEU A CA 1
ATOM 639 C C . LEU A 1 82 ? 0.985 -2.153 -8.528 1.00 98.75 82 LEU A C 1
ATOM 641 O O . LEU A 1 82 ? 2.209 -2.269 -8.403 1.00 98.75 82 LEU A O 1
ATOM 645 N N . VAL A 1 83 ? 0.335 -2.342 -9.668 1.00 98.69 83 VAL A N 1
ATOM 646 C CA . VAL A 1 83 ? 0.983 -2.777 -10.906 1.00 98.69 83 VAL A CA 1
ATOM 647 C C . VAL A 1 83 ? 0.914 -1.679 -11.953 1.00 98.69 83 VAL A C 1
ATOM 649 O O . VAL A 1 83 ? -0.081 -0.960 -12.033 1.00 98.69 83 VAL A O 1
ATOM 652 N N . ALA A 1 84 ? 1.967 -1.539 -12.751 1.00 98.75 84 ALA A N 1
ATOM 653 C CA . ALA A 1 84 ? 1.985 -0.612 -13.875 1.00 98.75 84 ALA A CA 1
ATOM 654 C C . ALA A 1 84 ? 0.917 -1.006 -14.909 1.00 98.75 84 ALA A C 1
ATOM 656 O O . ALA A 1 84 ? 0.8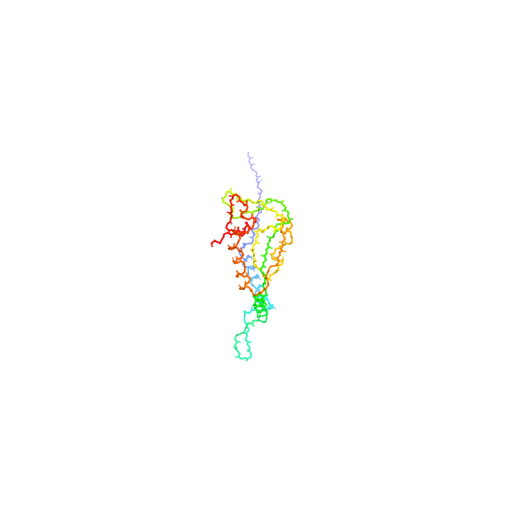41 -2.168 -15.305 1.00 98.75 84 ALA A O 1
ATOM 657 N N . THR A 1 85 ? 0.107 -0.056 -15.380 1.00 98.50 85 THR A N 1
ATOM 658 C CA . THR A 1 85 ? -0.885 -0.303 -16.448 1.00 98.50 85 THR A CA 1
ATOM 659 C C . THR A 1 85 ? -0.369 0.077 -17.828 1.00 98.50 85 THR A C 1
ATOM 661 O O . THR A 1 85 ? -0.867 -0.408 -18.839 1.00 98.50 85 THR A O 1
ATOM 664 N N . THR A 1 86 ? 0.652 0.930 -17.889 1.00 98.38 86 THR A N 1
ATOM 665 C CA . THR A 1 86 ? 1.259 1.396 -19.141 1.00 98.38 86 THR A CA 1
ATOM 666 C C . THR A 1 86 ? 2.775 1.326 -19.051 1.00 98.38 86 THR A C 1
ATOM 668 O O . THR A 1 86 ? 3.345 1.430 -17.962 1.00 98.38 86 THR A O 1
ATOM 671 N N . ALA A 1 87 ? 3.441 1.168 -20.193 1.00 98.50 87 ALA A N 1
ATOM 672 C CA . ALA A 1 87 ? 4.891 1.256 -20.232 1.00 98.50 87 ALA A CA 1
ATOM 673 C C . ALA A 1 87 ? 5.337 2.708 -19.985 1.00 98.50 87 ALA A C 1
ATOM 675 O O . ALA A 1 87 ? 4.785 3.639 -20.578 1.00 98.50 87 ALA A O 1
ATOM 676 N N . GLY A 1 88 ? 6.319 2.925 -19.111 1.00 98.19 88 GLY A N 1
ATOM 677 C CA . GLY A 1 88 ? 6.795 4.277 -18.819 1.00 98.19 88 GLY A CA 1
ATOM 678 C C . GLY A 1 88 ? 7.726 4.374 -17.619 1.00 98.19 88 GLY A C 1
ATOM 679 O O . GLY A 1 88 ? 8.071 3.372 -16.997 1.00 98.19 88 GLY A O 1
ATOM 680 N N . TRP A 1 89 ? 8.128 5.605 -17.303 1.00 98.19 89 TRP A N 1
ATOM 681 C CA . TRP A 1 89 ? 8.948 5.928 -16.137 1.00 98.19 89 TRP A CA 1
ATOM 682 C C . TRP A 1 89 ? 8.074 6.138 -14.900 1.00 98.19 89 TRP A C 1
ATOM 684 O O . TRP A 1 89 ? 7.179 6.979 -14.904 1.00 98.19 89 TRP A O 1
ATOM 694 N N . TYR A 1 90 ? 8.365 5.389 -13.840 1.00 98.44 90 TYR A N 1
ATOM 695 C CA . TYR A 1 90 ? 7.693 5.457 -12.544 1.00 98.44 90 TYR A CA 1
ATOM 696 C C . TYR A 1 90 ? 8.685 5.908 -11.479 1.00 98.44 90 TYR A C 1
ATOM 698 O O . TYR A 1 90 ? 9.874 5.598 -11.572 1.00 98.44 90 TYR A O 1
ATOM 706 N N . ALA A 1 91 ? 8.201 6.593 -10.444 1.00 97.62 91 ALA A N 1
ATOM 707 C CA . ALA A 1 91 ? 9.027 6.958 -9.298 1.00 97.62 91 ALA A CA 1
ATOM 708 C C . ALA A 1 91 ? 9.654 5.710 -8.650 1.00 97.62 91 ALA A C 1
ATOM 710 O O . ALA A 1 91 ? 9.002 4.671 -8.508 1.00 97.62 91 ALA A O 1
ATOM 711 N N . CYS A 1 92 ? 10.918 5.820 -8.249 1.00 97.31 92 CYS A N 1
ATOM 712 C CA . CYS A 1 92 ? 11.697 4.740 -7.665 1.00 97.31 92 CYS A CA 1
ATOM 713 C C . CYS A 1 92 ? 12.433 5.216 -6.410 1.00 97.31 92 CYS A C 1
ATOM 715 O O . CYS A 1 92 ? 13.349 6.028 -6.485 1.00 97.31 92 CYS A O 1
ATOM 717 N N . PHE A 1 93 ? 12.067 4.660 -5.257 1.00 96.19 93 PHE A N 1
ATOM 718 C CA . PHE A 1 93 ? 12.696 4.949 -3.964 1.00 96.19 93 PHE A CA 1
ATOM 719 C C . PHE A 1 93 ? 13.868 4.009 -3.634 1.00 96.19 93 PHE A C 1
ATOM 721 O O . PHE A 1 93 ? 14.575 4.218 -2.650 1.00 96.19 93 PHE A O 1
ATOM 728 N N . ASN A 1 94 ? 14.065 2.959 -4.439 1.00 94.50 94 ASN A N 1
ATOM 729 C CA . ASN A 1 94 ? 15.086 1.924 -4.225 1.00 94.50 94 ASN A CA 1
ATOM 730 C C . ASN A 1 94 ? 16.141 1.866 -5.332 1.00 94.50 94 ASN A C 1
ATOM 732 O O . ASN A 1 94 ? 16.989 0.976 -5.323 1.00 94.50 94 ASN A O 1
ATOM 736 N N . CYS A 1 95 ? 16.081 2.784 -6.292 1.00 94.25 95 CYS A N 1
ATOM 737 C CA . CYS A 1 95 ? 17.047 2.846 -7.373 1.00 94.25 95 CYS A CA 1
ATOM 738 C C . CYS A 1 95 ? 18.332 3.529 -6.876 1.00 94.25 95 CYS A C 1
ATOM 740 O O . CYS A 1 95 ? 18.239 4.539 -6.183 1.00 94.25 95 CYS A O 1
ATOM 742 N N . PRO A 1 96 ? 19.522 2.990 -7.198 1.00 89.44 96 PRO A N 1
ATOM 743 C CA . PRO A 1 96 ? 20.782 3.491 -6.649 1.00 89.44 96 PRO A CA 1
ATOM 744 C C . PRO A 1 96 ? 21.161 4.878 -7.184 1.00 89.44 96 PRO A C 1
ATOM 746 O O . PRO A 1 96 ? 21.556 5.737 -6.407 1.00 89.44 96 PRO A O 1
ATOM 749 N N . ASP A 1 97 ? 20.988 5.107 -8.490 1.00 91.25 97 ASP A N 1
ATOM 750 C CA . ASP A 1 97 ? 21.533 6.294 -9.175 1.00 91.25 97 ASP A CA 1
ATOM 751 C C . ASP A 1 97 ? 20.455 7.158 -9.849 1.00 91.25 97 ASP A C 1
ATOM 753 O O . ASP A 1 97 ? 20.755 8.037 -10.652 1.00 91.25 97 ASP A O 1
ATOM 757 N N . THR A 1 98 ? 19.177 6.868 -9.608 1.00 94.25 98 THR A N 1
ATOM 758 C CA . THR A 1 98 ? 18.055 7.534 -10.280 1.00 94.25 98 THR A CA 1
ATOM 759 C C . THR A 1 98 ? 16.833 7.569 -9.378 1.00 94.25 98 THR A C 1
ATOM 761 O O . THR A 1 98 ? 16.651 6.708 -8.523 1.00 94.25 98 THR A O 1
ATOM 764 N N . THR A 1 99 ? 15.966 8.553 -9.596 1.00 96.00 99 THR A N 1
ATOM 765 C CA . THR A 1 99 ? 14.665 8.681 -8.926 1.00 96.00 99 THR A CA 1
ATOM 766 C C . THR A 1 99 ? 13.534 7.996 -9.692 1.00 96.00 99 THR A C 1
ATOM 768 O O . THR A 1 99 ? 12.402 7.978 -9.212 1.00 96.00 99 THR A O 1
ATOM 771 N N . HIS A 1 100 ? 13.815 7.433 -10.873 1.00 97.56 100 HIS A N 1
ATOM 772 C CA . HIS A 1 100 ? 12.819 6.820 -11.750 1.00 97.56 100 HIS A CA 1
ATOM 773 C C . HIS A 1 100 ? 13.290 5.493 -12.339 1.00 97.56 100 HIS A C 1
ATOM 775 O O . HIS A 1 100 ? 14.478 5.278 -12.581 1.00 97.56 100 HIS A O 1
ATOM 781 N N . ILE A 1 101 ? 12.333 4.616 -12.629 1.00 97.44 101 ILE A N 1
ATOM 782 C CA . ILE A 1 101 ? 12.567 3.316 -13.248 1.00 97.44 101 ILE A CA 1
ATOM 783 C C . ILE A 1 101 ? 11.537 3.042 -14.336 1.00 97.44 101 ILE A C 1
ATOM 785 O O . ILE A 1 101 ? 10.358 3.360 -14.181 1.00 97.44 101 ILE A O 1
ATOM 789 N N . TYR A 1 102 ? 11.980 2.44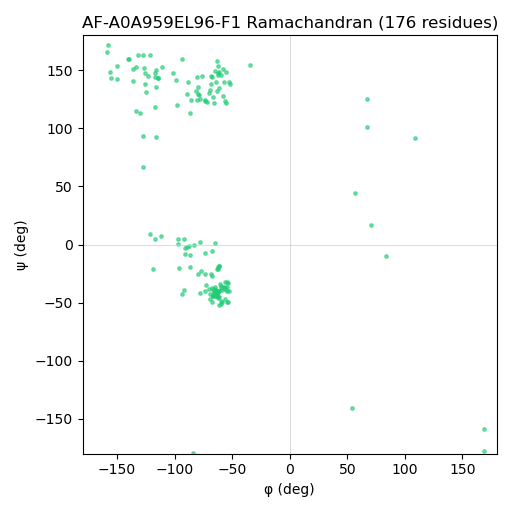8 -15.442 1.00 97.75 102 TYR A N 1
ATOM 790 C CA . TYR A 1 102 ? 11.070 2.035 -16.499 1.00 97.75 102 TYR A CA 1
ATOM 791 C C . TYR A 1 102 ? 10.370 0.728 -16.106 1.00 97.75 102 TYR A C 1
ATOM 793 O O . TYR A 1 102 ? 11.047 -0.262 -15.778 1.00 97.75 102 TYR A O 1
ATOM 801 N N . LEU A 1 103 ? 9.035 0.739 -16.127 1.00 98.44 103 LEU A N 1
ATOM 802 C CA . LEU A 1 103 ? 8.180 -0.431 -15.928 1.00 98.44 103 LEU A CA 1
ATOM 803 C C . LEU A 1 103 ? 7.356 -0.706 -17.184 1.00 98.44 103 LEU A C 1
ATOM 805 O O . LEU A 1 103 ? 6.907 0.223 -17.854 1.00 98.44 103 LEU A O 1
ATOM 809 N N . PHE A 1 104 ? 7.135 -1.986 -17.465 1.00 98.50 104 PHE A N 1
ATOM 810 C CA . PHE A 1 104 ? 6.165 -2.463 -18.452 1.00 98.50 104 PHE A CA 1
ATOM 811 C C . PHE A 1 104 ? 4.813 -2.766 -17.787 1.00 98.50 104 PHE A C 1
ATOM 813 O O . PHE A 1 104 ? 4.779 -2.991 -16.573 1.00 98.50 104 PHE A O 1
ATOM 820 N N . PRO A 1 105 ? 3.707 -2.816 -18.555 1.00 98.56 105 PRO A N 1
ATOM 821 C CA . PRO A 1 105 ? 2.412 -3.228 -18.028 1.00 98.56 105 PRO A CA 1
ATOM 822 C C . PRO A 1 105 ? 2.491 -4.571 -17.288 1.00 98.56 105 PRO A C 1
ATOM 824 O O . PRO A 1 105 ? 3.173 -5.493 -17.734 1.00 98.56 105 PRO A O 1
ATOM 827 N N . GLY A 1 106 ? 1.813 -4.664 -16.146 1.00 98.25 106 GLY A N 1
ATOM 828 C CA . GLY A 1 106 ? 1.801 -5.840 -15.273 1.00 98.25 106 GLY A CA 1
ATOM 829 C C . GLY A 1 106 ? 2.980 -5.941 -14.300 1.00 98.25 106 GLY A C 1
ATOM 830 O O . GLY A 1 106 ? 2.927 -6.758 -13.385 1.00 98.25 106 GLY A O 1
ATOM 831 N N . GLN A 1 107 ? 4.021 -5.112 -14.433 1.00 98.62 107 GLN A N 1
ATOM 832 C CA . GLN A 1 107 ? 5.150 -5.135 -13.499 1.00 98.62 107 GLN A CA 1
ATOM 833 C C . GLN A 1 107 ? 4.803 -4.475 -12.165 1.00 98.62 107 GLN A C 1
ATOM 835 O O . GLN A 1 107 ? 4.076 -3.477 -12.107 1.00 98.62 107 GLN A O 1
ATOM 840 N N . ILE A 1 108 ? 5.358 -5.025 -11.086 1.00 98.62 108 ILE A N 1
ATOM 841 C CA . ILE A 1 108 ? 5.072 -4.575 -9.727 1.00 98.62 108 ILE A CA 1
ATOM 842 C C . ILE A 1 108 ? 5.760 -3.238 -9.452 1.00 98.62 108 ILE A C 1
ATOM 844 O O . ILE A 1 108 ? 6.984 -3.118 -9.517 1.00 98.62 108 ILE A O 1
ATOM 848 N N . TRP A 1 109 ? 4.970 -2.243 -9.055 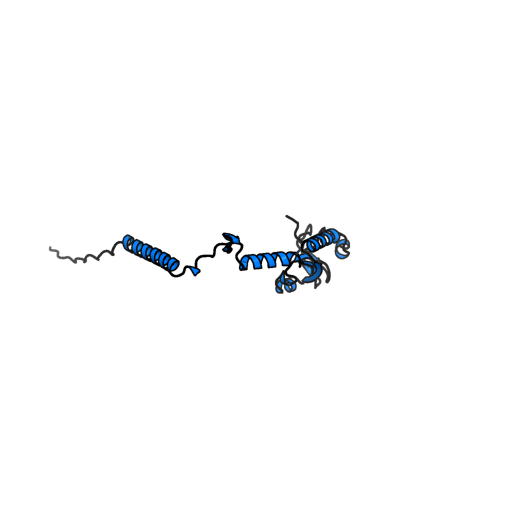1.00 98.56 109 TRP A N 1
ATOM 849 C CA . TRP A 1 109 ? 5.490 -0.994 -8.512 1.00 98.56 109 TRP A CA 1
ATOM 850 C C . TRP A 1 109 ? 5.564 -1.029 -6.985 1.00 98.56 109 TRP A C 1
ATOM 852 O O . TRP A 1 109 ? 6.559 -0.585 -6.418 1.00 98.56 109 TRP A O 1
ATOM 862 N N . LYS A 1 110 ? 4.544 -1.564 -6.302 1.00 98.50 110 LYS A N 1
ATOM 863 C CA . LYS A 1 110 ? 4.473 -1.569 -4.832 1.00 98.50 110 LYS A CA 1
ATOM 864 C C . LYS A 1 110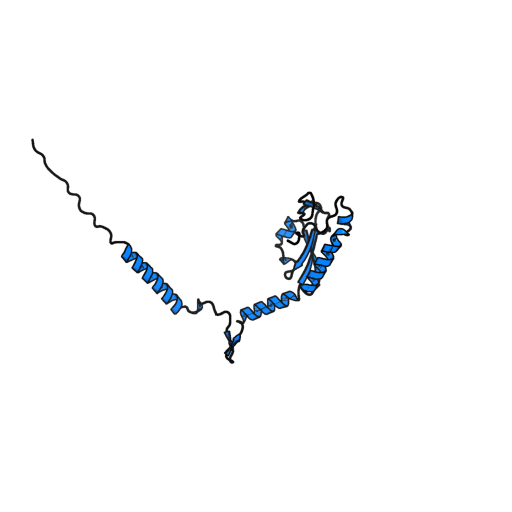 ? 3.702 -2.778 -4.304 1.00 98.50 110 LYS A C 1
ATOM 866 O O . LYS A 1 110 ? 2.665 -3.112 -4.863 1.00 98.50 110 LYS A O 1
ATOM 871 N N . TYR A 1 111 ? 4.141 -3.345 -3.183 1.00 98.62 111 TYR A N 1
ATOM 872 C CA . TYR A 1 111 ? 3.296 -4.176 -2.313 1.00 98.62 111 TYR A CA 1
ATOM 873 C C . TYR A 1 111 ? 2.832 -3.383 -1.088 1.00 98.62 111 TYR A C 1
ATOM 875 O O . TYR A 1 111 ? 3.550 -2.491 -0.624 1.00 98.62 111 TYR A O 1
ATOM 883 N N . GLY A 1 112 ? 1.634 -3.681 -0.592 1.00 97.88 112 GLY A N 1
ATOM 884 C CA . GLY A 1 112 ? 1.078 -3.034 0.591 1.00 97.88 112 GLY A CA 1
ATOM 885 C C . GLY A 1 112 ? -0.003 -3.858 1.279 1.00 97.88 112 GLY A C 1
ATOM 886 O O . GLY A 1 112 ? -0.473 -4.858 0.737 1.00 97.88 112 GLY A O 1
ATOM 887 N N . VAL A 1 113 ? -0.416 -3.383 2.453 1.00 97.88 113 VAL A N 1
ATOM 888 C CA . VAL A 1 113 ? -1.541 -3.912 3.237 1.00 97.88 113 VAL A CA 1
ATOM 889 C C . VAL A 1 113 ? -2.558 -2.807 3.506 1.00 97.88 113 VAL A C 1
ATOM 891 O O . VAL A 1 113 ? -2.193 -1.633 3.648 1.00 97.88 113 VAL A O 1
ATOM 894 N N . THR A 1 114 ? -3.845 -3.147 3.535 1.00 96.81 114 THR A N 1
ATOM 895 C CA . THR A 1 114 ? -4.913 -2.202 3.873 1.00 96.81 114 THR A CA 1
ATOM 896 C C . THR A 1 114 ? -6.169 -2.891 4.403 1.00 96.81 114 THR A C 1
ATOM 898 O O . THR A 1 114 ? -6.505 -3.977 3.962 1.00 96.81 114 THR A O 1
ATOM 901 N N . VAL A 1 115 ? -6.889 -2.208 5.295 1.00 95.50 115 VAL A N 1
ATOM 902 C CA . VAL A 1 115 ? -8.246 -2.568 5.758 1.00 95.50 115 VAL A CA 1
ATOM 903 C C . VAL A 1 115 ? -9.346 -1.797 5.008 1.00 95.50 115 VAL A C 1
ATOM 905 O O . VAL A 1 115 ? -10.525 -1.922 5.305 1.00 95.50 115 VAL A O 1
ATOM 908 N N . ASN A 1 116 ? -8.962 -0.932 4.059 1.00 93.00 116 ASN A N 1
ATOM 909 C CA . ASN A 1 116 ? -9.880 -0.074 3.297 1.00 93.00 116 ASN A CA 1
ATOM 910 C C . ASN A 1 116 ? -9.959 -0.482 1.812 1.00 93.00 116 ASN A C 1
ATOM 912 O O . ASN A 1 116 ? -10.515 0.256 1.002 1.00 93.00 116 ASN A O 1
ATOM 916 N N . GLY A 1 117 ? -9.341 -1.604 1.428 1.00 93.69 117 GLY A N 1
ATOM 917 C CA . GLY A 1 117 ? -9.302 -2.072 0.041 1.00 93.69 117 GLY A CA 1
ATOM 918 C C . GLY A 1 117 ? -8.775 -1.017 -0.956 1.00 93.69 117 GLY A C 1
ATOM 919 O O . GLY A 1 117 ? -7.842 -0.266 -0.640 1.00 93.69 117 GLY A O 1
ATOM 920 N N . PRO A 1 118 ? -9.366 -0.924 -2.163 1.00 94.25 118 PRO A N 1
ATOM 921 C CA . PRO A 1 118 ? -8.997 0.065 -3.181 1.00 94.25 118 PRO A CA 1
ATOM 922 C C . PRO A 1 118 ? -9.199 1.528 -2.758 1.00 94.25 118 PRO A C 1
ATOM 924 O O . PRO A 1 118 ? -8.583 2.416 -3.338 1.00 94.25 118 PRO A O 1
ATOM 927 N N . ASP A 1 119 ? -10.001 1.806 -1.728 1.00 95.25 119 ASP A N 1
ATOM 928 C CA . ASP A 1 119 ? -10.207 3.174 -1.234 1.00 95.25 119 ASP A CA 1
ATOM 929 C C . ASP A 1 119 ? -9.030 3.673 -0.375 1.00 95.25 119 ASP A C 1
ATOM 931 O O . ASP A 1 119 ? -9.022 4.806 0.110 1.00 95.25 119 ASP A O 1
ATOM 935 N N . ARG A 1 120 ? -7.975 2.856 -0.212 1.00 94.44 120 ARG A N 1
ATOM 936 C CA . ARG A 1 120 ? -6.712 3.266 0.419 1.00 94.44 120 ARG A CA 1
ATOM 937 C C . ARG A 1 120 ? -6.104 4.516 -0.223 1.00 94.44 120 ARG A C 1
ATOM 939 O O . ARG A 1 120 ? -5.438 5.282 0.486 1.00 94.44 120 ARG A O 1
ATOM 946 N N . TYR A 1 121 ? -6.298 4.680 -1.532 1.00 94.69 121 TYR A N 1
ATOM 947 C CA . TYR A 1 121 ? -5.871 5.832 -2.318 1.00 94.69 121 TYR A CA 1
ATOM 948 C C . TYR A 1 121 ? -7.071 6.427 -3.067 1.00 94.69 121 TYR A C 1
ATOM 950 O O . TYR A 1 121 ? -7.952 5.684 -3.498 1.00 94.69 121 TYR A O 1
ATOM 958 N N . PRO A 1 122 ? -7.114 7.754 -3.283 1.00 95.94 122 PRO A N 1
ATOM 959 C CA . PRO A 1 122 ? -8.153 8.347 -4.116 1.00 95.94 122 PRO A CA 1
ATOM 960 C C . PRO A 1 122 ? -8.057 7.809 -5.548 1.00 95.94 122 PRO A C 1
ATOM 962 O O . PRO A 1 122 ? -6.963 7.564 -6.053 1.00 95.94 122 PRO A O 1
ATOM 965 N N . ARG A 1 123 ? -9.187 7.681 -6.255 1.00 94.50 123 ARG A N 1
ATOM 966 C CA . ARG A 1 123 ? -9.200 7.116 -7.622 1.00 94.50 123 ARG A CA 1
ATOM 967 C C . ARG A 1 123 ? -8.270 7.848 -8.599 1.00 94.50 123 ARG A C 1
ATOM 969 O O . ARG A 1 123 ? -7.704 7.218 -9.492 1.00 94.50 123 ARG A O 1
ATOM 976 N N . SER A 1 124 ? -8.096 9.159 -8.418 1.00 97.12 124 SER A N 1
ATOM 977 C CA . SER A 1 124 ? -7.176 9.983 -9.211 1.00 97.12 124 SER A CA 1
ATOM 978 C C . SER A 1 124 ? -5.728 9.503 -9.111 1.00 97.12 124 SER A C 1
ATOM 980 O O . SER A 1 124 ? -5.047 9.446 -10.130 1.00 97.12 124 SER A O 1
ATOM 982 N N . PHE A 1 125 ? -5.295 9.038 -7.933 1.00 97.44 125 PHE A N 1
ATOM 983 C CA . PHE A 1 125 ? -3.945 8.522 -7.707 1.00 97.44 125 PHE A CA 1
ATOM 984 C C . PHE A 1 125 ? -3.606 7.380 -8.672 1.00 97.44 125 PHE A C 1
ATOM 986 O O . PHE A 1 125 ? -2.550 7.406 -9.301 1.00 97.44 125 PHE A O 1
ATOM 993 N N . TYR A 1 126 ? -4.504 6.404 -8.834 1.00 97.25 126 TYR A N 1
ATOM 994 C CA . TYR A 1 126 ? -4.296 5.269 -9.738 1.00 97.25 126 TYR A CA 1
ATOM 995 C C . TYR A 1 126 ? -4.150 5.714 -11.194 1.00 97.25 126 TYR A C 1
ATOM 997 O O . TYR A 1 126 ? -3.240 5.272 -11.894 1.00 97.25 126 TYR A O 1
ATOM 1005 N N . LYS A 1 127 ? -5.009 6.638 -11.642 1.00 96.88 127 LYS A N 1
ATOM 1006 C CA . LYS A 1 127 ? -4.989 7.155 -13.016 1.00 96.88 127 LYS A CA 1
ATOM 1007 C C . LYS A 1 127 ? -3.732 7.980 -13.298 1.00 96.88 127 LYS A C 1
ATOM 1009 O O . LYS A 1 127 ? -3.062 7.738 -14.298 1.00 96.88 127 LYS A O 1
ATOM 1014 N N . GLU A 1 128 ? -3.404 8.925 -12.423 1.00 97.06 128 GLU A N 1
ATOM 1015 C CA . GLU A 1 128 ? -2.258 9.833 -12.570 1.00 97.06 128 GLU A CA 1
ATOM 1016 C C . GLU A 1 128 ? -0.927 9.081 -12.543 1.00 97.06 128 GLU A C 1
ATOM 1018 O O . GLU A 1 128 ? -0.031 9.368 -13.334 1.00 97.06 128 GLU A O 1
ATOM 1023 N N . ASN A 1 129 ? -0.823 8.066 -11.682 1.00 97.75 129 ASN A N 1
ATOM 1024 C CA . ASN A 1 129 ? 0.386 7.258 -11.555 1.00 97.75 129 ASN A CA 1
ATOM 1025 C C . ASN A 1 129 ? 0.402 6.052 -12.499 1.00 97.75 129 ASN A C 1
ATOM 1027 O O . ASN A 1 129 ? 1.397 5.338 -12.522 1.00 97.75 129 ASN A O 1
ATOM 1031 N N . LYS A 1 130 ? -0.659 5.828 -13.289 1.00 98.31 130 LYS A N 1
ATOM 1032 C CA . LYS A 1 130 ? -0.786 4.700 -14.231 1.00 98.31 130 LYS A CA 1
ATOM 1033 C C . LYS A 1 130 ? -0.625 3.346 -13.530 1.00 98.31 130 LYS A C 1
ATOM 1035 O O . LYS A 1 130 ? 0.088 2.455 -13.991 1.00 98.31 130 LYS A O 1
ATOM 1040 N N . LEU A 1 131 ? -1.276 3.220 -12.378 1.00 98.50 131 LEU A N 1
ATOM 1041 C CA . LEU A 1 131 ? -1.229 2.051 -11.510 1.00 98.50 131 LEU A CA 1
ATOM 1042 C C . LEU A 1 131 ? -2.607 1.416 -11.384 1.00 98.50 131 LEU A C 1
ATOM 1044 O O . LEU A 1 131 ? -3.619 2.108 -11.339 1.00 98.50 131 LEU A O 1
ATOM 1048 N N . GLN A 1 132 ? -2.633 0.099 -11.240 1.00 98.06 132 GLN A N 1
ATOM 1049 C CA . GLN A 1 132 ? -3.828 -0.658 -10.895 1.00 98.06 132 GLN A CA 1
ATOM 1050 C C . GLN A 1 132 ? -3.639 -1.332 -9.539 1.00 98.06 132 GLN A C 1
ATOM 1052 O O . GLN A 1 132 ? -2.589 -1.91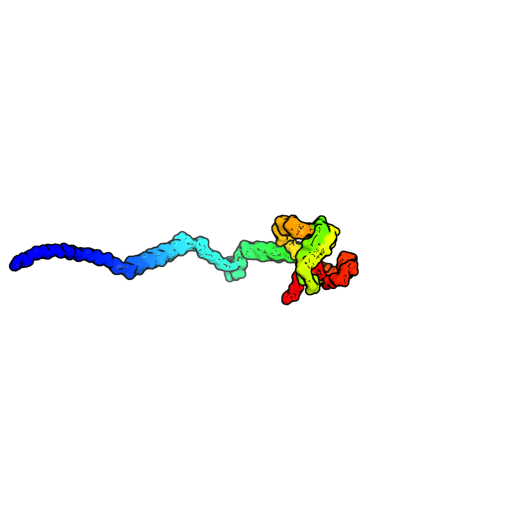4 -9.269 1.00 98.06 132 GLN A O 1
ATOM 1057 N N . TYR A 1 133 ? -4.670 -1.254 -8.700 1.00 98.56 133 TYR A N 1
ATOM 1058 C CA . TYR A 1 133 ? -4.758 -2.005 -7.454 1.00 98.56 133 TYR A CA 1
ATOM 1059 C C . TYR A 1 133 ? -5.178 -3.447 -7.737 1.00 98.56 133 TYR A C 1
ATOM 1061 O O . TYR A 1 133 ? -6.192 -3.674 -8.398 1.00 98.56 133 TYR A O 1
ATOM 1069 N N . ILE A 1 134 ? -4.426 -4.412 -7.212 1.00 98.38 134 ILE A N 1
ATOM 1070 C CA . ILE A 1 134 ? -4.745 -5.837 -7.302 1.00 98.38 134 ILE A CA 1
ATOM 1071 C C . ILE A 1 134 ? -4.660 -6.443 -5.904 1.00 98.38 134 ILE A C 1
ATOM 1073 O O . ILE A 1 134 ? -3.569 -6.535 -5.340 1.00 98.38 134 ILE A O 1
ATOM 1077 N N . SER A 1 135 ? -5.801 -6.873 -5.364 1.00 98.19 135 SER A N 1
ATOM 1078 C CA . SER A 1 135 ? -5.858 -7.687 -4.145 1.00 98.19 135 SER A CA 1
ATOM 1079 C C . SER A 1 135 ? -5.230 -9.053 -4.432 1.00 98.19 135 SER A C 1
ATOM 1081 O O . SER A 1 135 ? -5.576 -9.693 -5.425 1.00 98.19 135 SER A O 1
ATOM 1083 N N . GLN A 1 136 ? -4.263 -9.471 -3.618 1.00 98.31 136 GLN A N 1
ATOM 1084 C CA . GLN A 1 136 ? -3.499 -10.707 -3.820 1.00 98.31 136 GLN A CA 1
ATOM 1085 C C . GLN A 1 136 ? -3.670 -11.709 -2.676 1.00 98.31 136 GLN A C 1
ATOM 1087 O O . GLN A 1 136 ? -3.420 -12.895 -2.879 1.00 98.31 136 GLN A O 1
ATOM 1092 N N . PHE A 1 137 ? -4.090 -11.248 -1.499 1.00 98.38 137 PHE A N 1
ATOM 1093 C CA . PHE A 1 137 ? -4.419 -12.083 -0.350 1.00 98.38 137 PHE A CA 1
ATOM 1094 C C . PHE A 1 137 ? -5.398 -11.333 0.563 1.00 98.38 137 PHE A C 1
ATOM 1096 O O . PHE A 1 137 ? -5.277 -10.116 0.720 1.00 98.38 137 PHE A O 1
ATOM 1103 N N . LYS A 1 138 ? -6.352 -12.054 1.160 1.00 97.75 138 LYS A N 1
ATOM 1104 C CA . LYS A 1 138 ? -7.314 -11.532 2.140 1.00 97.75 138 LYS A CA 1
ATOM 1105 C C . LYS A 1 138 ? -7.255 -12.376 3.405 1.00 97.75 138 LYS A C 1
ATOM 1107 O O . LYS A 1 138 ? -7.186 -13.598 3.305 1.00 97.75 138 LYS A O 1
ATOM 1112 N N . GLY A 1 139 ? -7.295 -11.729 4.560 1.00 96.88 139 GLY A N 1
ATOM 1113 C CA . GLY A 1 139 ? -7.240 -12.381 5.866 1.00 96.88 139 GLY A CA 1
ATOM 1114 C C . GLY A 1 139 ? -7.033 -11.353 6.967 1.00 96.88 139 GLY A C 1
ATOM 1115 O O . GLY A 1 139 ? -7.245 -10.160 6.749 1.00 96.88 139 GLY A O 1
ATOM 1116 N N . THR A 1 140 ? -6.542 -11.790 8.121 1.00 97.19 140 THR A N 1
ATOM 1117 C CA . THR A 1 140 ? -6.227 -10.878 9.226 1.00 97.19 140 THR A CA 1
ATOM 1118 C C . THR A 1 140 ? -5.116 -9.899 8.835 1.00 97.19 140 THR A C 1
ATOM 1120 O O . THR A 1 140 ? -4.273 -10.167 7.964 1.00 97.19 140 THR A O 1
ATOM 1123 N N . LEU A 1 141 ? -5.044 -8.759 9.524 1.00 96.38 141 LEU A N 1
ATOM 1124 C CA . LEU A 1 141 ? -3.979 -7.772 9.346 1.00 96.38 141 LEU A CA 1
ATOM 1125 C C . LEU A 1 141 ? -2.594 -8.411 9.506 1.00 96.38 141 LEU A C 1
ATOM 1127 O O . LEU A 1 141 ? -1.675 -8.114 8.740 1.00 96.38 141 LEU A O 1
ATOM 1131 N N . GLN A 1 142 ? -2.445 -9.317 10.475 1.00 97.12 142 GLN A N 1
ATOM 1132 C CA . GLN A 1 142 ? -1.179 -9.992 10.735 1.00 97.12 142 GLN A CA 1
ATOM 1133 C C . GLN A 1 142 ? -0.764 -10.902 9.571 1.00 97.12 142 GLN A C 1
ATOM 1135 O O . GLN A 1 142 ? 0.402 -10.891 9.171 1.00 97.12 142 GLN A O 1
ATOM 1140 N N . GLU A 1 143 ? -1.691 -11.674 9.006 1.00 98.12 143 GLU A N 1
ATOM 1141 C CA . GLU A 1 143 ? -1.421 -12.518 7.837 1.00 98.12 143 GLU A CA 1
ATOM 1142 C C . GLU A 1 143 ? -1.064 -11.678 6.612 1.00 98.12 143 GLU A C 1
ATOM 1144 O O . GLU A 1 143 ? -0.057 -11.946 5.954 1.00 98.12 143 GLU A O 1
ATOM 1149 N N . CYS A 1 144 ? -1.807 -10.598 6.362 1.00 98.31 144 CYS A N 1
ATOM 1150 C CA . CYS A 1 144 ? -1.523 -9.692 5.252 1.00 98.31 144 CYS A CA 1
ATOM 1151 C C . CYS A 1 144 ? -0.133 -9.042 5.373 1.00 98.31 144 CYS A C 1
ATOM 1153 O O . CYS A 1 144 ? 0.587 -8.936 4.378 1.00 98.31 144 CYS A O 1
ATOM 1155 N N . LEU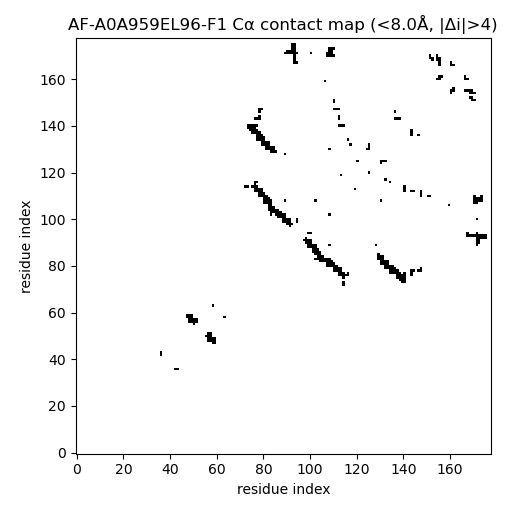 A 1 145 ? 0.284 -8.651 6.585 1.00 97.75 145 LEU A N 1
ATOM 1156 C CA . LEU A 1 145 ? 1.630 -8.124 6.850 1.00 97.75 145 LEU A CA 1
ATOM 1157 C C . LEU A 1 145 ? 2.723 -9.171 6.598 1.00 97.75 145 LEU A C 1
ATOM 1159 O O . LEU A 1 145 ? 3.768 -8.842 6.030 1.00 97.75 145 LEU A O 1
ATOM 1163 N N . ARG A 1 146 ? 2.496 -10.438 6.976 1.00 98.38 146 ARG A N 1
ATOM 1164 C CA . ARG A 1 146 ? 3.431 -11.535 6.663 1.00 98.38 146 ARG A CA 1
ATOM 1165 C C . ARG A 1 146 ? 3.575 -11.717 5.152 1.00 98.38 146 ARG A C 1
ATOM 1167 O O . ARG A 1 146 ? 4.702 -11.806 4.662 1.00 98.38 146 ARG A O 1
ATOM 1174 N N . GLU A 1 147 ? 2.464 -11.718 4.419 1.00 98.50 147 GLU A N 1
ATOM 1175 C CA . GLU A 1 147 ? 2.464 -11.857 2.959 1.00 98.50 147 GLU A CA 1
ATOM 1176 C C . GLU A 1 147 ? 3.134 -10.671 2.254 1.00 98.50 147 GLU A C 1
ATOM 1178 O O . GLU A 1 147 ? 3.935 -10.871 1.337 1.00 98.50 147 GLU A O 1
ATOM 1183 N N . GLU A 1 148 ? 2.907 -9.437 2.715 1.00 98.31 148 GLU A N 1
ATOM 1184 C CA . GLU A 1 148 ? 3.612 -8.259 2.197 1.00 98.31 148 GLU A CA 1
ATOM 1185 C C . GLU A 1 148 ? 5.127 -8.407 2.373 1.00 98.31 148 GLU A C 1
ATOM 1187 O O . GLU A 1 148 ? 5.881 -8.231 1.411 1.00 98.31 148 GLU A O 1
ATOM 1192 N N . LYS A 1 149 ? 5.589 -8.762 3.581 1.00 97.94 149 LYS A N 1
ATOM 1193 C CA . LYS A 1 149 ? 7.021 -8.957 3.841 1.00 97.94 149 LYS A CA 1
ATOM 1194 C C . LYS A 1 149 ? 7.583 -10.051 2.942 1.00 97.94 149 LYS A C 1
ATOM 1196 O O . LYS A 1 149 ? 8.578 -9.805 2.262 1.00 97.94 149 LYS A O 1
ATOM 1201 N N . ARG A 1 150 ? 6.924 -11.211 2.859 1.00 98.38 150 ARG A N 1
ATOM 1202 C CA . ARG A 1 150 ? 7.341 -12.316 1.986 1.00 98.38 150 ARG A CA 1
ATOM 1203 C C . ARG A 1 150 ? 7.500 -11.831 0.540 1.00 98.38 150 ARG A C 1
ATOM 1205 O O . ARG A 1 150 ? 8.566 -12.021 -0.041 1.00 98.38 150 ARG A O 1
ATOM 1212 N N . LYS A 1 151 ? 6.518 -11.117 -0.013 1.00 98.44 151 LYS A N 1
ATOM 1213 C CA . LYS A 1 151 ? 6.556 -10.587 -1.389 1.00 98.44 151 LYS A CA 1
ATOM 1214 C C . LYS A 1 151 ? 7.638 -9.532 -1.612 1.00 98.44 151 LYS A C 1
ATOM 1216 O O . LYS A 1 151 ? 8.311 -9.569 -2.639 1.00 98.44 151 LYS A O 1
ATOM 1221 N N . ILE A 1 152 ? 7.852 -8.623 -0.659 1.00 97.75 152 ILE A N 1
ATOM 1222 C CA . ILE A 1 152 ? 8.933 -7.629 -0.736 1.00 97.75 152 ILE A CA 1
ATOM 1223 C C . ILE A 1 152 ? 10.303 -8.317 -0.758 1.00 97.75 152 ILE A C 1
ATOM 1225 O O . ILE A 1 152 ? 11.120 -7.975 -1.607 1.00 97.75 152 ILE A O 1
ATOM 1229 N N . TYR A 1 153 ? 10.547 -9.296 0.121 1.00 97.31 153 TYR A N 1
ATOM 1230 C CA . TYR A 1 153 ? 11.825 -10.022 0.168 1.00 97.31 153 TYR A CA 1
ATOM 1231 C C . TYR A 1 153 ? 12.061 -10.917 -1.057 1.00 97.31 153 TYR A C 1
ATOM 1233 O O . TYR A 1 153 ? 13.212 -11.153 -1.411 1.00 97.31 153 TYR A O 1
ATOM 1241 N N . HIS A 1 154 ? 11.002 -11.376 -1.734 1.00 98.31 154 HIS A N 1
ATOM 1242 C CA . HIS A 1 154 ? 11.107 -12.136 -2.987 1.00 98.31 154 HIS A CA 1
ATOM 1243 C C . HIS A 1 154 ? 11.176 -11.248 -4.240 1.00 98.31 154 HIS A C 1
ATOM 1245 O O . HIS A 1 154 ? 11.476 -11.747 -5.322 1.00 98.31 154 HIS A O 1
ATOM 1251 N N . TYR A 1 155 ? 10.951 -9.935 -4.133 1.00 98.19 155 TYR A N 1
ATOM 1252 C CA . TYR A 1 155 ? 11.038 -9.029 -5.283 1.00 98.19 155 TYR A CA 1
ATOM 1253 C C . TYR A 1 155 ? 12.363 -9.127 -6.074 1.00 98.19 155 TYR A C 1
ATOM 1255 O O . TYR A 1 155 ? 12.307 -9.104 -7.307 1.00 98.19 155 TYR A O 1
ATOM 1263 N N . PRO A 1 156 ? 13.548 -9.278 -5.437 1.00 97.94 156 PRO A N 1
ATOM 1264 C CA . PRO A 1 156 ? 14.821 -9.338 -6.150 1.00 97.94 156 PRO A CA 1
ATOM 1265 C C . PRO A 1 156 ? 14.887 -10.402 -7.246 1.00 97.94 156 PRO A C 1
ATOM 1267 O O . PRO A 1 156 ? 15.548 -10.176 -8.259 1.00 97.94 156 PRO A O 1
ATOM 1270 N N . ILE A 1 157 ? 14.182 -11.520 -7.052 1.00 98.06 157 ILE A N 1
ATOM 1271 C CA . ILE A 1 157 ? 14.201 -12.687 -7.940 1.00 98.06 157 ILE A CA 1
ATOM 1272 C C . ILE A 1 157 ? 13.041 -12.712 -8.945 1.00 98.06 157 ILE A C 1
ATOM 1274 O O . ILE A 1 157 ? 12.902 -13.679 -9.691 1.00 98.06 157 ILE A O 1
ATOM 1278 N N . LEU A 1 158 ? 12.206 -11.669 -8.998 1.00 97.81 158 LEU A N 1
ATOM 1279 C CA . LEU A 1 158 ? 11.149 -11.593 -10.005 1.00 97.81 158 LEU A CA 1
ATOM 1280 C C . LEU A 1 158 ? 11.736 -11.397 -11.416 1.00 97.81 158 LEU A C 1
ATOM 1282 O O . LEU A 1 158 ? 12.732 -10.674 -11.568 1.00 97.81 158 LEU A O 1
ATOM 1286 N N . PRO A 1 159 ? 11.123 -11.979 -12.468 1.00 97.44 159 PRO A N 1
ATOM 1287 C CA . PRO A 1 159 ? 11.651 -11.909 -13.831 1.00 97.44 159 PRO A CA 1
ATOM 1288 C C . PRO A 1 159 ? 11.919 -10.482 -14.325 1.00 97.44 159 PRO A C 1
ATOM 1290 O O . PRO A 1 159 ? 12.896 -10.248 -15.036 1.00 97.44 159 PRO A O 1
ATOM 1293 N N . GLU A 1 160 ? 11.082 -9.511 -13.950 1.00 96.00 160 GLU A N 1
ATOM 1294 C CA . GLU A 1 160 ? 11.259 -8.102 -14.307 1.00 96.00 160 GLU A CA 1
ATOM 1295 C C . GLU A 1 160 ? 12.475 -7.445 -13.657 1.00 96.00 160 GLU A C 1
ATOM 1297 O O . GLU A 1 160 ? 13.003 -6.480 -14.206 1.00 96.00 160 GLU A O 1
ATOM 1302 N N . ASN A 1 161 ? 12.914 -7.934 -12.497 1.00 97.62 161 ASN A N 1
ATOM 1303 C CA . ASN A 1 161 ? 14.042 -7.375 -11.765 1.00 97.62 161 ASN A CA 1
ATOM 1304 C C . ASN A 1 161 ? 15.356 -8.058 -12.151 1.00 97.62 161 ASN A C 1
ATOM 1306 O O . ASN A 1 161 ? 16.356 -7.374 -12.352 1.00 97.62 161 ASN A O 1
ATOM 1310 N N . VAL A 1 162 ? 15.329 -9.380 -12.352 1.00 97.69 162 VAL A N 1
ATOM 1311 C CA . VAL A 1 162 ? 16.488 -10.175 -12.798 1.00 97.69 162 VAL A CA 1
ATOM 1312 C C . VAL A 1 162 ? 16.996 -9.720 -14.170 1.00 97.69 162 VAL A C 1
ATOM 1314 O O . VAL A 1 162 ? 18.196 -9.709 -14.416 1.00 97.69 162 VAL A O 1
ATOM 1317 N N . LYS A 1 163 ? 16.101 -9.276 -15.061 1.00 96.56 163 LYS A N 1
ATOM 1318 C CA . LYS A 1 163 ? 16.467 -8.755 -16.391 1.00 96.56 163 LYS A CA 1
ATOM 1319 C C . LYS A 1 163 ? 17.111 -7.360 -16.361 1.00 96.56 163 LYS A C 1
ATOM 1321 O O . LYS A 1 163 ? 17.526 -6.861 -17.407 1.00 96.56 163 LYS A O 1
ATOM 1326 N N . ARG A 1 164 ? 17.158 -6.680 -15.210 1.00 94.38 164 ARG A N 1
ATOM 1327 C CA . ARG A 1 164 ? 17.696 -5.314 -15.113 1.00 94.38 164 ARG A CA 1
ATOM 1328 C C . ARG A 1 164 ? 19.217 -5.336 -15.057 1.00 94.38 164 ARG A C 1
ATOM 1330 O O . ARG A 1 164 ? 19.810 -6.148 -14.362 1.00 94.38 164 ARG A O 1
ATOM 1337 N N . LYS A 1 165 ? 19.846 -4.333 -15.677 1.00 94.00 165 LYS A N 1
ATOM 1338 C CA . LYS A 1 165 ? 21.296 -4.097 -15.553 1.00 94.00 165 LYS A CA 1
ATOM 1339 C C . LYS A 1 165 ? 21.734 -3.881 -14.096 1.00 94.00 165 LYS A C 1
ATOM 1341 O O . LYS A 1 165 ? 22.823 -4.289 -13.717 1.00 94.00 165 LYS A O 1
ATOM 1346 N N . LYS A 1 166 ? 20.892 -3.212 -13.301 1.00 94.69 166 LYS A N 1
ATOM 1347 C CA . LYS A 1 166 ? 21.070 -3.009 -11.858 1.00 94.69 166 LYS A CA 1
ATOM 1348 C C . LYS A 1 166 ? 19.795 -3.470 -11.137 1.00 94.69 166 LYS A C 1
ATOM 1350 O O . LYS A 1 166 ? 18.843 -2.688 -11.071 1.00 94.69 166 LYS A O 1
ATOM 1355 N N . PRO A 1 167 ? 19.723 -4.732 -10.679 1.00 96.12 167 PRO A N 1
ATOM 1356 C CA . PRO A 1 167 ? 18.593 -5.223 -9.893 1.00 96.12 167 PRO A CA 1
ATOM 1357 C C . PRO A 1 167 ? 18.427 -4.422 -8.597 1.00 96.12 167 PRO A C 1
ATOM 1359 O O . PRO A 1 167 ? 19.411 -3.983 -8.003 1.00 96.12 167 PRO A O 1
ATOM 1362 N N . ILE A 1 168 ? 17.184 -4.234 -8.150 1.00 96.31 168 ILE A N 1
ATOM 1363 C CA . ILE A 1 168 ? 16.873 -3.535 -6.891 1.00 96.31 168 ILE A CA 1
ATOM 1364 C C . ILE A 1 168 ? 16.324 -4.510 -5.840 1.00 96.31 168 ILE A C 1
ATOM 1366 O O . ILE A 1 168 ? 15.736 -5.536 -6.182 1.00 96.31 168 ILE A O 1
ATOM 1370 N N . LEU A 1 169 ? 16.514 -4.188 -4.555 1.00 95.94 169 LEU A N 1
ATOM 1371 C CA . LEU A 1 169 ? 16.163 -5.077 -3.435 1.00 95.94 169 LEU A CA 1
ATOM 1372 C C . LEU A 1 169 ? 14.664 -5.121 -3.101 1.00 95.94 169 LEU A C 1
ATOM 1374 O O . LEU A 1 169 ? 14.197 -6.062 -2.470 1.00 95.94 169 LEU A O 1
ATOM 1378 N N . ARG A 1 170 ? 13.914 -4.082 -3.469 1.00 97.00 170 ARG A N 1
ATOM 1379 C CA . ARG A 1 170 ? 12.490 -3.918 -3.144 1.00 97.00 170 ARG A CA 1
ATOM 1380 C C . ARG A 1 170 ? 11.763 -3.326 -4.351 1.00 97.00 170 ARG A C 1
ATOM 1382 O O . ARG A 1 170 ? 12.420 -2.661 -5.159 1.00 97.00 170 ARG A O 1
ATOM 1389 N N . PRO A 1 171 ? 10.429 -3.472 -4.448 1.00 97.94 171 PRO A N 1
ATOM 1390 C CA . PRO A 1 171 ? 9.671 -2.810 -5.499 1.00 97.94 171 PRO A CA 1
ATOM 1391 C C . PRO A 1 171 ? 9.908 -1.288 -5.509 1.00 97.94 171 PRO A C 1
ATOM 1393 O O . PRO A 1 171 ? 10.114 -0.697 -4.444 1.00 97.94 171 PRO A O 1
ATOM 1396 N N . PRO A 1 172 ? 9.859 -0.617 -6.672 1.00 97.69 172 PRO A N 1
ATOM 1397 C CA . PRO A 1 172 ? 10.225 0.797 -6.798 1.00 97.69 172 PRO A CA 1
ATOM 1398 C C . PRO A 1 172 ? 9.466 1.745 -5.856 1.00 97.69 172 PRO A C 1
ATOM 1400 O O . PRO A 1 172 ? 10.061 2.667 -5.306 1.00 97.69 172 PRO A O 1
ATOM 1403 N N . GLY A 1 173 ? 8.172 1.502 -5.643 1.00 97.50 173 GLY A N 1
ATOM 1404 C CA . GLY A 1 173 ? 7.254 2.309 -4.836 1.00 97.50 173 GLY A CA 1
ATOM 1405 C C . GLY A 1 173 ? 7.216 1.968 -3.339 1.00 97.50 173 GLY A C 1
ATOM 1406 O O . GLY A 1 173 ? 6.482 2.608 -2.576 1.00 97.50 173 GLY A O 1
ATOM 1407 N N . ASN A 1 174 ? 7.982 0.976 -2.873 1.00 96.88 174 ASN A N 1
ATOM 1408 C CA . ASN A 1 174 ? 8.137 0.692 -1.443 1.00 96.88 174 ASN A CA 1
ATOM 1409 C C . ASN A 1 174 ? 9.269 1.552 -0.864 1.00 96.88 174 ASN A C 1
ATOM 1411 O O . ASN A 1 174 ? 10.427 1.353 -1.204 1.00 96.88 174 ASN A O 1
ATOM 1415 N N . LYS A 1 175 ? 8.963 2.505 0.024 1.00 90.31 175 LYS A N 1
ATOM 1416 C CA . LYS A 1 175 ? 9.997 3.308 0.703 1.00 90.31 175 LYS A CA 1
ATOM 1417 C C . LYS A 1 175 ? 10.906 2.411 1.556 1.00 90.31 175 LYS A C 1
ATOM 1419 O O . LYS A 1 175 ? 10.473 1.342 1.979 1.00 90.31 175 LYS A O 1
ATOM 1424 N N . LYS A 1 176 ? 12.154 2.827 1.794 1.00 78.69 176 LYS A N 1
ATOM 1425 C CA . LYS A 1 176 ? 13.037 2.168 2.771 1.00 78.69 176 LYS A CA 1
ATOM 1426 C C . LYS A 1 176 ? 12.437 2.330 4.168 1.00 78.69 176 LYS A C 1
ATOM 1428 O O . LYS A 1 176 ? 11.859 3.377 4.454 1.00 78.69 176 LYS A O 1
ATOM 1433 N N . ASP A 1 177 ? 12.520 1.276 4.973 1.00 68.75 177 ASP A N 1
ATOM 1434 C CA . ASP A 1 177 ? 12.089 1.334 6.369 1.00 68.75 177 ASP A CA 1
ATOM 1435 C C . ASP A 1 177 ? 13.062 2.318 7.059 1.00 68.75 177 ASP A C 1
ATOM 1437 O O . ASP A 1 177 ? 14.276 2.169 6.903 1.00 68.75 177 ASP A O 1
ATOM 1441 N N . SER A 1 178 ? 12.531 3.394 7.648 1.00 44.12 178 SER A N 1
ATOM 1442 C CA . SER A 1 178 ? 13.297 4.437 8.352 1.00 44.12 178 SER A CA 1
ATOM 1443 C C . SER A 1 178 ? 13.653 4.006 9.761 1.00 44.12 178 SER A C 1
ATOM 1445 O O . SER A 1 178 ? 12.731 3.451 10.401 1.00 44.12 178 SER A O 1
#

Secondary structure (DSSP, 8-state):
-------PPPPPPPPPPHHHHHHHHHHHHHHHHHHHHHH-GGGSPPPSEEE-TTS-EEE-HHHHHHHHHHHHHHHSEEEEEEEESSSEEEE-SS-SS-SEEEE-TT-EEEEEEESSGGGGS-HHHHHHHTEEEEEEEEE-HHHHHHHHHHHHHHGGGSHHHHTSSS--SS-TTSPPP-

Nearest PDB structures (foldseek):
  2h6l-assembly1_C  TM=1.445E-01  e=8.077E+00  Archaeoglobus fulgidus

Sequence (178 aa):
MTHPKGSRKAPMASPPGGKSFLFFIIILAIGGLAVAVWLFPENTPNPPFRYDDAGQPQLQPDRLKKMEKELDKLDEAEQYALVATTAGWYACFNCPDTTHIYLFPGQIWKYGVTVNGPDRYPRSFYKENKLQYISQFKGTLQECLREEKRKIYHYPILPENVKRKKPILRPPGNKKDS

Mean predicted aligned error: 12.94 Å

pLDDT: mean 86.22, std 16.83, range [40.5, 98.75]

Foldseek 3Di:
DDDDDDDDDDDDDDDPDPPVVVVVVVVVVVVVVVVCCVVCVVPDPDDQWDADPVRDTHGDPVVVVVVVVVVVLQFKKFKKFKFAQAWDWAAFQFDDPDRTDTDHGGHTQAIDMDSVAPVVDDPVVCVVRRIDIDGDDIGGNVVSVVVRVVCQQCQQVDPVQVPDPDRTSGRRNDHDDD